Protein AF-A0A960NUI0-F1 (afdb_monomer_lite)

Structure (mmCIF, N/CA/C/O backbone):
data_AF-A0A960NUI0-F1
#
_entry.id   AF-A0A960NUI0-F1
#
loop_
_atom_site.group_PDB
_atom_site.id
_atom_site.type_symbol
_atom_site.label_atom_id
_atom_site.label_alt_id
_atom_site.label_comp_id
_atom_site.label_asym_id
_atom_site.label_entity_id
_atom_site.label_seq_id
_atom_site.pdbx_PDB_ins_code
_atom_site.Cartn_x
_atom_site.Cartn_y
_atom_site.Cartn_z
_atom_site.occupancy
_atom_site.B_iso_or_equiv
_atom_site.auth_seq_id
_atom_site.auth_comp_id
_atom_site.auth_asym_id
_atom_site.auth_atom_id
_atom_site.pdbx_PDB_model_num
ATOM 1 N N . LEU A 1 1 ? -10.104 32.441 -25.680 1.00 44.19 1 LEU A N 1
ATOM 2 C CA . LEU A 1 1 ? -10.447 32.405 -24.243 1.00 44.19 1 LEU A CA 1
ATOM 3 C C . LEU A 1 1 ? -10.322 30.957 -23.784 1.00 44.19 1 LEU A C 1
ATOM 5 O O . LEU A 1 1 ? -11.232 30.192 -24.029 1.00 44.19 1 LEU A O 1
ATOM 9 N N . ASN A 1 2 ? -9.162 30.569 -23.258 1.00 55.09 2 ASN A N 1
ATOM 10 C CA . ASN A 1 2 ? -8.990 29.378 -22.420 1.00 55.09 2 ASN A CA 1
ATOM 11 C C . ASN A 1 2 ? -8.135 29.891 -21.267 1.00 55.09 2 ASN A C 1
ATOM 13 O O . ASN A 1 2 ? -6.927 30.072 -21.438 1.00 55.09 2 ASN A O 1
ATOM 17 N N . SER A 1 3 ? -8.767 30.307 -20.170 1.00 74.12 3 SER A N 1
ATOM 18 C CA . SER A 1 3 ? -8.011 30.891 -19.063 1.00 74.12 3 SER A CA 1
ATOM 19 C C . SER A 1 3 ? -7.140 29.806 -18.418 1.00 74.12 3 SER A C 1
ATOM 21 O O . SER A 1 3 ? -7.489 28.623 -18.415 1.00 74.12 3 SER A O 1
ATOM 23 N N . LEU A 1 4 ? -5.990 30.191 -17.858 1.00 75.62 4 LEU A N 1
ATOM 24 C CA . LEU A 1 4 ? -5.117 29.273 -17.114 1.00 75.62 4 LEU A CA 1
ATOM 25 C C . LEU A 1 4 ? -5.900 28.518 -16.018 1.00 75.62 4 LEU A C 1
ATOM 27 O O . LEU A 1 4 ? -5.606 27.366 -15.699 1.00 75.62 4 LEU A O 1
ATOM 31 N N . GLU A 1 5 ? -6.934 29.163 -15.479 1.00 76.62 5 GLU A N 1
ATOM 32 C CA . GLU A 1 5 ? -7.847 28.639 -14.472 1.00 76.62 5 GLU A CA 1
ATOM 33 C C . GLU A 1 5 ? -8.773 27.541 -15.018 1.00 76.62 5 GLU A C 1
ATOM 35 O O . GLU A 1 5 ? -8.930 26.503 -14.374 1.00 76.62 5 GLU A O 1
ATOM 40 N N . GLU A 1 6 ? -9.325 27.700 -16.224 1.00 74.81 6 GLU A N 1
ATOM 41 C CA . GLU A 1 6 ? -10.139 26.669 -16.882 1.00 74.81 6 GLU A CA 1
ATOM 42 C C . GLU A 1 6 ? -9.312 25.435 -17.238 1.00 74.81 6 GLU A C 1
ATOM 44 O O . GLU A 1 6 ? -9.730 24.314 -16.938 1.00 74.81 6 GLU A O 1
ATOM 49 N N . SER A 1 7 ? -8.107 25.635 -17.779 1.00 71.81 7 SER A N 1
ATOM 50 C CA . SER A 1 7 ? -7.153 24.552 -18.045 1.00 71.81 7 SER A CA 1
ATOM 51 C C . SER A 1 7 ? -6.754 23.830 -16.755 1.00 71.81 7 SER A C 1
ATOM 53 O O . SER A 1 7 ? -6.760 22.601 -16.699 1.00 71.81 7 SER A O 1
ATOM 55 N N . THR A 1 8 ? -6.491 24.572 -15.675 1.00 74.00 8 THR A N 1
ATOM 56 C CA . THR A 1 8 ? -6.166 23.991 -14.363 1.00 74.00 8 THR A CA 1
ATOM 57 C C . THR A 1 8 ? -7.350 23.224 -13.774 1.00 74.00 8 THR A C 1
ATOM 59 O O . THR A 1 8 ? -7.171 22.138 -13.223 1.00 74.00 8 THR A O 1
ATOM 62 N N . ARG A 1 9 ? -8.577 23.745 -13.888 1.00 73.75 9 ARG A N 1
ATOM 63 C CA . ARG A 1 9 ? -9.797 23.072 -13.415 1.00 73.75 9 ARG A CA 1
ATOM 64 C C . ARG A 1 9 ? -10.076 21.797 -14.207 1.00 73.75 9 ARG A C 1
ATOM 66 O O . ARG A 1 9 ? -10.444 20.785 -13.607 1.00 73.75 9 ARG A O 1
ATOM 73 N N . LEU A 1 10 ? -9.877 21.829 -15.523 1.00 76.00 10 LEU A N 1
ATOM 74 C CA . LEU A 1 10 ? -10.008 20.663 -16.389 1.00 76.00 10 LEU A CA 1
ATOM 75 C C . LEU A 1 10 ? -8.981 19.589 -16.017 1.00 76.00 10 LEU A C 1
ATOM 77 O O . LEU A 1 10 ? -9.370 18.454 -15.755 1.00 76.00 10 LEU A O 1
ATOM 81 N N . LEU A 1 11 ? -7.702 19.957 -15.883 1.00 72.81 11 LEU A N 1
ATOM 82 C CA . LEU A 1 11 ? -6.642 19.044 -15.445 1.00 72.81 11 LEU A CA 1
ATOM 83 C C . LEU A 1 11 ? -6.939 18.445 -14.066 1.00 72.81 11 LEU A C 1
ATOM 85 O O . LEU A 1 11 ? -6.866 17.232 -13.902 1.00 72.81 11 LEU A O 1
ATOM 89 N N . LYS A 1 12 ? -7.365 19.262 -13.094 1.00 64.75 12 LYS A N 1
ATOM 90 C CA . LYS A 1 12 ? -7.784 18.785 -11.765 1.00 64.75 12 LYS A CA 1
ATOM 91 C C . LYS A 1 12 ? -8.948 17.801 -11.841 1.00 64.75 12 LYS A C 1
ATOM 93 O O . LYS A 1 12 ? -8.983 16.853 -11.068 1.00 64.75 12 LYS A O 1
ATOM 98 N N . THR A 1 13 ? -9.901 18.026 -12.743 1.00 68.06 13 THR A N 1
ATOM 99 C CA . THR A 1 13 ? -11.080 17.163 -12.895 1.00 68.06 13 THR A CA 1
ATOM 100 C C . THR A 1 13 ? -10.709 15.832 -13.543 1.00 68.06 13 THR A C 1
ATOM 102 O O . THR A 1 13 ? -11.098 14.790 -13.029 1.00 68.06 13 THR A O 1
ATOM 105 N N . LEU A 1 14 ? -9.907 15.857 -14.610 1.00 68.44 14 LEU A N 1
ATOM 106 C CA . LEU A 1 14 ? -9.421 14.655 -15.298 1.00 68.44 14 LEU A CA 1
ATOM 107 C C . LEU A 1 14 ? -8.434 13.842 -14.445 1.00 68.44 14 LEU A C 1
ATOM 109 O O . LEU A 1 14 ? -8.366 12.624 -14.575 1.00 68.44 14 LEU A O 1
ATOM 113 N N . ALA A 1 15 ? -7.694 14.498 -13.548 1.00 64.81 15 ALA A N 1
ATOM 114 C CA . ALA A 1 15 ? -6.769 13.845 -12.626 1.00 64.81 15 ALA A CA 1
ATOM 115 C C . ALA A 1 15 ? -7.454 13.238 -11.387 1.00 64.81 15 ALA A C 1
ATOM 117 O O . ALA A 1 15 ? -6.795 12.522 -10.631 1.00 64.81 15 ALA A O 1
ATOM 118 N N . ARG A 1 16 ? -8.754 13.488 -11.147 1.00 65.50 16 ARG A N 1
ATOM 119 C CA . ARG A 1 16 ? -9.458 12.896 -9.997 1.00 65.50 16 ARG A CA 1
ATOM 120 C C . ARG A 1 16 ? -9.469 11.376 -10.115 1.00 65.50 16 ARG A C 1
ATOM 122 O O . ARG A 1 16 ? -9.993 10.811 -11.071 1.00 65.50 16 ARG A O 1
ATOM 129 N N . LYS A 1 17 ? -8.936 10.716 -9.092 1.00 69.25 17 LYS A N 1
ATOM 130 C CA . LYS A 1 17 ? -9.034 9.269 -8.906 1.00 69.25 17 LYS A CA 1
ATOM 131 C C . LYS A 1 17 ? -10.073 8.985 -7.825 1.00 69.25 17 LYS A C 1
ATOM 133 O O . LYS A 1 17 ? -10.089 9.665 -6.799 1.00 69.25 17 LYS A O 1
ATOM 138 N N . SER A 1 18 ? -10.942 8.002 -8.064 1.00 72.88 18 SER A N 1
ATOM 139 C CA . SER A 1 18 ? -11.786 7.452 -7.000 1.00 72.88 18 SER A CA 1
ATOM 140 C C . SER A 1 18 ? -10.870 6.868 -5.926 1.00 72.88 18 SER A C 1
ATOM 142 O O . SER A 1 18 ? -9.933 6.139 -6.248 1.00 72.88 18 SER A O 1
ATOM 144 N N . THR A 1 19 ? -11.103 7.231 -4.670 1.00 82.19 19 THR A N 1
ATOM 145 C CA . THR A 1 19 ? -10.316 6.768 -3.526 1.00 82.19 19 THR A CA 1
ATOM 146 C C . THR A 1 19 ? -11.253 6.305 -2.426 1.00 82.19 19 THR A C 1
ATOM 148 O O . THR A 1 19 ? -12.386 6.776 -2.317 1.00 82.19 19 THR A O 1
ATOM 151 N N . LEU A 1 20 ? -10.777 5.387 -1.598 1.00 90.69 20 LEU A N 1
ATOM 152 C CA . LEU A 1 20 ? -11.506 4.912 -0.429 1.00 90.69 20 LEU A CA 1
ATOM 153 C C . LEU A 1 20 ? -11.053 5.676 0.810 1.00 90.69 20 LEU A C 1
ATOM 155 O O . LEU A 1 20 ? -9.883 6.013 0.903 1.00 90.69 20 LEU A O 1
ATOM 159 N N . MET A 1 21 ? -11.956 5.894 1.768 1.00 92.94 21 MET A N 1
ATOM 160 C CA . MET A 1 21 ? -11.609 6.211 3.156 1.00 92.94 21 MET A CA 1
ATOM 161 C C . MET A 1 21 ? -12.009 5.007 4.005 1.00 92.94 21 MET A C 1
ATOM 163 O O . MET A 1 21 ? -13.194 4.782 4.258 1.00 92.94 21 MET A O 1
ATOM 167 N N . LEU A 1 22 ? -11.025 4.201 4.395 1.00 94.62 22 LEU A N 1
ATOM 168 C CA . LEU A 1 22 ? -11.260 2.952 5.110 1.00 94.62 22 LEU A CA 1
ATOM 169 C C . LEU A 1 22 ? -11.248 3.187 6.626 1.00 94.62 22 LEU A C 1
ATOM 171 O O . LEU A 1 22 ? -10.320 3.773 7.181 1.00 94.62 22 LEU A O 1
ATOM 175 N N . LYS A 1 23 ? -12.291 2.696 7.297 1.00 96.38 23 LYS A N 1
ATOM 176 C CA . LYS A 1 23 ? -12.451 2.786 8.748 1.00 96.38 23 LYS A CA 1
ATOM 177 C C . LYS A 1 23 ? -12.664 1.405 9.348 1.00 96.38 23 LYS A C 1
ATOM 179 O O . LYS A 1 23 ? -13.498 0.640 8.872 1.00 96.38 23 LYS A O 1
ATOM 184 N N . LEU A 1 24 ? -11.957 1.131 10.435 1.00 96.06 24 LEU A N 1
ATOM 185 C CA . LEU A 1 24 ? -12.157 -0.035 11.277 1.00 96.06 24 LEU A CA 1
ATOM 186 C C . LEU A 1 24 ? -13.275 0.252 12.281 1.00 96.06 24 LEU A C 1
ATOM 188 O O . LEU A 1 24 ? -13.214 1.233 13.023 1.00 96.06 24 LEU A O 1
ATOM 192 N N . ARG A 1 25 ? -14.298 -0.601 12.323 1.00 96.62 25 ARG A N 1
ATOM 193 C CA . ARG A 1 25 ? -15.340 -0.537 13.353 1.00 96.62 25 ARG A CA 1
ATOM 194 C C . ARG A 1 25 ? -14.868 -1.276 14.603 1.00 96.62 25 ARG A C 1
ATOM 196 O O . ARG A 1 25 ? -14.425 -2.413 14.503 1.00 96.62 25 ARG A O 1
ATOM 203 N N . ILE A 1 26 ? -15.001 -0.634 15.759 1.00 96.75 26 ILE A N 1
ATOM 204 C CA . ILE A 1 26 ? -14.662 -1.193 17.069 1.00 96.75 26 ILE A CA 1
ATOM 205 C C . ILE A 1 26 ? -15.929 -1.173 17.921 1.00 96.75 26 ILE A C 1
ATOM 207 O O . ILE A 1 26 ? -16.555 -0.128 18.085 1.00 96.75 26 ILE A O 1
ATOM 211 N N . THR A 1 27 ? -16.308 -2.329 18.449 1.00 96.56 27 THR A N 1
ATOM 212 C CA . THR A 1 27 ? -17.467 -2.544 19.327 1.00 96.56 27 THR A CA 1
ATOM 213 C C . THR A 1 27 ? -17.019 -3.088 20.689 1.00 96.56 27 THR A C 1
ATOM 215 O O . THR A 1 27 ? -15.881 -3.561 20.809 1.00 96.56 27 THR A O 1
ATOM 218 N N . PRO A 1 28 ? -17.884 -3.074 21.721 1.00 94.69 28 PRO A N 1
ATOM 219 C CA . PRO A 1 28 ? -17.570 -3.667 23.025 1.00 94.69 28 PRO A CA 1
ATOM 220 C C . PRO A 1 28 ? -17.198 -5.160 22.969 1.00 94.69 28 PRO A C 1
ATOM 222 O O . PRO A 1 28 ? -16.498 -5.654 23.849 1.00 94.69 28 PRO A O 1
ATOM 225 N N . GLU A 1 29 ? -17.593 -5.870 21.913 1.00 96.06 29 GLU A N 1
ATOM 226 C CA . GLU A 1 29 ? -17.331 -7.297 21.688 1.00 96.06 29 GLU A CA 1
ATOM 227 C C . GLU A 1 29 ? -16.092 -7.548 20.815 1.00 96.06 29 GLU A C 1
ATOM 229 O O . GLU A 1 29 ? -15.695 -8.692 20.619 1.00 96.06 29 GLU A O 1
ATOM 234 N N . THR A 1 30 ? -15.463 -6.496 20.280 1.00 96.69 30 THR A N 1
ATOM 235 C CA . THR A 1 30 ? -14.328 -6.632 19.355 1.00 96.69 30 THR A CA 1
ATOM 236 C C . THR A 1 30 ? -13.138 -7.333 20.014 1.00 96.69 30 THR A C 1
ATOM 238 O O . THR A 1 30 ? -12.703 -6.956 21.106 1.00 96.69 30 THR A O 1
ATOM 241 N N . ASP A 1 31 ? -12.584 -8.335 19.331 1.00 96.69 31 ASP A N 1
ATOM 242 C CA . ASP A 1 31 ? -11.367 -9.041 19.735 1.00 96.69 31 ASP A CA 1
ATOM 243 C C . ASP A 1 31 ? -10.128 -8.181 19.426 1.00 96.69 31 ASP A C 1
ATOM 245 O O . ASP A 1 31 ? -9.716 -8.033 18.273 1.00 96.69 31 ASP A O 1
ATOM 249 N N . ILE A 1 32 ? -9.548 -7.584 20.470 1.00 95.94 32 ILE A N 1
ATOM 250 C CA . ILE A 1 32 ? -8.371 -6.717 20.340 1.00 95.94 32 ILE A CA 1
ATOM 251 C C . ILE A 1 32 ? -7.125 -7.523 19.974 1.00 95.94 32 ILE A C 1
ATOM 253 O O . ILE A 1 32 ? -6.315 -7.036 19.192 1.00 95.94 32 ILE A O 1
ATOM 257 N N . GLU A 1 33 ? -6.987 -8.754 20.468 1.00 95.00 33 GLU A N 1
ATOM 258 C CA . GLU A 1 33 ? -5.829 -9.599 20.167 1.00 95.00 33 GLU A CA 1
ATOM 259 C C . GLU A 1 33 ? -5.827 -10.015 18.695 1.00 95.00 33 GLU A C 1
ATOM 261 O O . GLU A 1 33 ? -4.784 -10.035 18.044 1.00 95.00 33 GLU A O 1
ATOM 266 N N . ALA A 1 34 ? -6.997 -10.323 18.128 1.00 95.38 34 ALA A N 1
ATOM 267 C CA . ALA A 1 34 ? -7.107 -10.599 16.698 1.00 95.38 34 ALA A CA 1
ATOM 268 C C . ALA A 1 34 ? -6.718 -9.383 15.846 1.00 95.38 34 ALA A C 1
ATOM 270 O O . ALA A 1 34 ? -6.009 -9.542 14.849 1.00 95.38 34 ALA A O 1
ATOM 271 N N . LEU A 1 35 ? -7.142 -8.179 16.245 1.00 95.44 35 LEU A N 1
ATOM 272 C CA . LEU A 1 35 ? -6.762 -6.946 15.557 1.00 95.44 35 LEU A CA 1
ATOM 273 C C . LEU A 1 35 ? -5.271 -6.648 15.696 1.00 95.44 35 LEU A C 1
ATOM 275 O O . LEU A 1 35 ? -4.639 -6.304 14.704 1.00 95.44 35 LEU A O 1
ATOM 279 N N . GLU A 1 36 ? -4.695 -6.821 16.882 1.00 93.81 36 GLU A N 1
ATOM 280 C CA . GLU A 1 36 ? -3.255 -6.693 17.086 1.00 93.81 36 GLU A CA 1
ATOM 281 C C . GLU A 1 36 ? -2.503 -7.661 16.175 1.00 93.81 36 GLU A C 1
ATOM 283 O O . GLU A 1 36 ? -1.657 -7.224 15.399 1.00 93.81 36 GLU A O 1
ATOM 288 N N . ARG A 1 37 ? -2.851 -8.954 16.181 1.00 93.19 37 ARG A N 1
ATOM 289 C CA . ARG A 1 37 ? -2.192 -9.959 15.330 1.00 93.19 37 ARG A CA 1
ATOM 290 C C . ARG A 1 37 ? -2.264 -9.619 13.843 1.00 93.19 37 ARG A C 1
ATOM 292 O O . ARG A 1 37 ? -1.361 -9.990 13.099 1.00 93.19 37 ARG A O 1
ATOM 299 N N . TYR A 1 38 ? -3.338 -8.967 13.405 1.00 95.62 38 TYR A N 1
ATOM 300 C CA . TYR A 1 38 ? -3.520 -8.596 12.007 1.00 95.62 38 TYR A CA 1
ATOM 301 C C . TYR A 1 38 ? -2.762 -7.317 11.627 1.00 95.62 38 TYR A C 1
ATOM 303 O O . TYR A 1 38 ? -2.097 -7.285 10.595 1.00 95.62 38 TYR A O 1
ATOM 311 N N . TRP A 1 39 ? -2.873 -6.270 12.446 1.0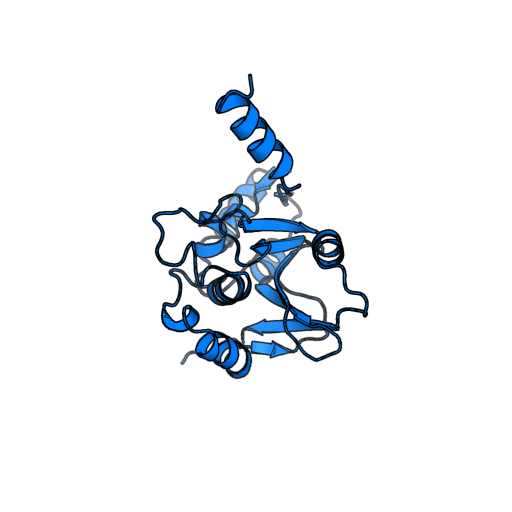0 95.12 39 TRP A N 1
ATOM 312 C CA . TRP A 1 39 ? -2.348 -4.934 12.147 1.00 95.12 39 TRP A CA 1
ATOM 313 C C . TRP A 1 39 ? -0.916 -4.703 12.638 1.00 95.12 39 TRP A C 1
ATOM 315 O O . TRP A 1 39 ? -0.324 -3.681 12.298 1.00 95.12 39 TRP A O 1
ATOM 325 N N . SER A 1 40 ? -0.349 -5.622 13.422 1.00 90.75 40 SER A N 1
ATOM 326 C CA . SER A 1 40 ? 1.034 -5.513 13.892 1.00 90.75 40 SER A CA 1
ATOM 327 C C . SER A 1 40 ? 2.046 -5.744 12.778 1.00 90.75 40 SER A C 1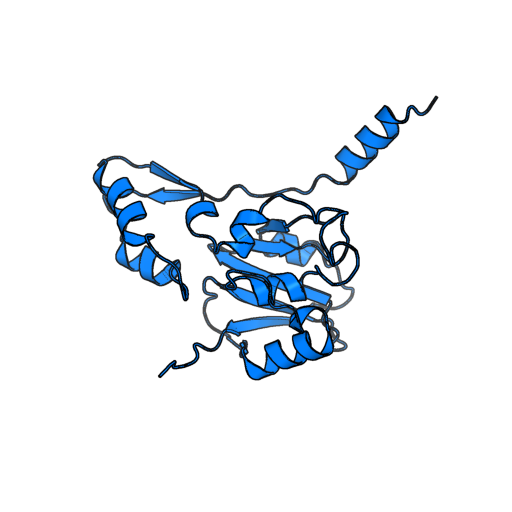
ATOM 329 O O . SER A 1 40 ? 1.884 -6.605 11.915 1.00 90.75 40 SER A O 1
ATOM 331 N N . PHE A 1 41 ? 3.139 -4.995 12.844 1.00 88.06 41 PHE A N 1
ATOM 332 C CA . PHE A 1 41 ? 4.293 -5.112 11.959 1.00 88.06 41 PHE A CA 1
ATOM 333 C C . PHE A 1 41 ? 5.572 -4.728 12.718 1.00 88.06 41 PHE A C 1
ATOM 335 O O . PHE A 1 41 ? 5.492 -4.127 13.792 1.00 88.06 41 PHE A O 1
ATOM 342 N N . PRO A 1 42 ? 6.776 -5.045 12.206 1.00 82.50 42 PRO A N 1
ATOM 343 C CA . PRO A 1 42 ? 8.016 -4.634 12.858 1.00 82.50 42 PRO A CA 1
ATOM 344 C C . PRO A 1 42 ? 8.053 -3.120 13.120 1.00 82.50 42 PRO A C 1
ATOM 346 O O . PRO A 1 42 ? 8.002 -2.310 12.199 1.00 82.50 42 PRO A O 1
ATOM 349 N N . GLY A 1 43 ? 8.123 -2.730 14.395 1.00 78.38 43 GLY A N 1
ATOM 350 C CA . GLY A 1 43 ? 8.126 -1.325 14.810 1.00 78.38 43 GLY A CA 1
ATOM 351 C C . GLY A 1 43 ? 6.746 -0.693 15.029 1.00 78.38 43 GLY A C 1
ATOM 352 O O . GLY A 1 43 ? 6.697 0.473 15.425 1.00 78.38 43 GLY A O 1
ATOM 353 N N . SER A 1 44 ? 5.640 -1.424 14.843 1.00 84.75 44 SER A N 1
ATOM 354 C CA . SER A 1 44 ? 4.319 -0.959 15.271 1.00 84.75 44 SER A CA 1
ATOM 355 C C . SER A 1 44 ? 4.263 -0.884 16.795 1.00 84.75 44 SER A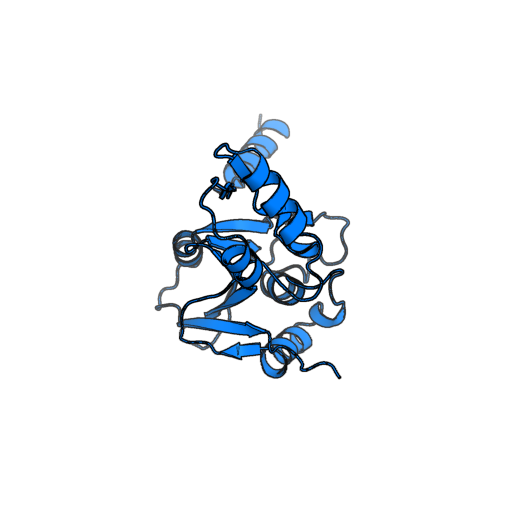 C 1
ATOM 357 O O . SER A 1 44 ? 4.363 -1.905 17.476 1.00 84.75 44 SER A O 1
ATOM 359 N N . LYS A 1 45 ? 4.113 0.326 17.334 1.00 81.19 45 LYS A N 1
ATOM 360 C CA . LYS A 1 45 ? 3.888 0.573 18.762 1.00 81.19 45 LYS A CA 1
ATOM 361 C C . LYS A 1 45 ? 2.474 1.101 18.965 1.00 81.19 45 LYS A C 1
ATOM 363 O O . LYS A 1 45 ? 1.865 1.630 18.039 1.00 81.19 45 LYS A O 1
ATOM 368 N N . ASP A 1 46 ? 1.963 0.936 20.176 1.00 86.50 46 ASP A N 1
ATOM 369 C CA . ASP A 1 46 ? 0.750 1.600 20.662 1.00 86.50 46 ASP A CA 1
ATOM 370 C C . ASP A 1 46 ? -0.581 1.225 19.970 1.00 86.50 46 ASP A C 1
ATOM 372 O O . ASP A 1 46 ? -1.619 1.796 20.308 1.00 86.50 46 ASP A O 1
ATOM 376 N N . ILE A 1 47 ? -0.604 0.212 19.087 1.00 90.06 47 ILE A N 1
ATOM 377 C CA . ILE A 1 47 ? -1.849 -0.308 18.485 1.00 90.06 47 ILE A CA 1
ATOM 378 C C . ILE A 1 47 ? -2.796 -0.827 19.578 1.00 90.06 47 ILE A C 1
ATOM 380 O O . ILE A 1 47 ? -3.963 -0.438 19.623 1.00 90.06 47 ILE A O 1
ATOM 384 N N . VAL A 1 48 ? -2.303 -1.667 20.494 1.00 92.56 48 VAL A N 1
ATOM 385 C CA . VAL A 1 48 ? -3.133 -2.270 21.552 1.00 92.56 48 VAL A CA 1
ATOM 386 C C . VAL A 1 48 ? -3.715 -1.231 22.512 1.00 92.56 48 VAL A C 1
ATOM 388 O O . VAL A 1 48 ? -4.935 -1.250 22.701 1.00 92.56 48 VAL A O 1
ATOM 391 N N . PRO A 1 49 ? -2.928 -0.302 23.100 1.00 94.06 49 PRO A N 1
ATOM 392 C CA . PRO A 1 49 ? -3.486 0.758 23.938 1.00 94.06 49 PRO A CA 1
ATOM 393 C C . PRO A 1 49 ? -4.551 1.591 23.217 1.00 94.06 49 PRO A C 1
ATOM 395 O O . PRO A 1 49 ? -5.615 1.845 23.786 1.00 94.06 49 PRO A O 1
ATOM 398 N N . LEU A 1 50 ? -4.312 1.962 21.951 1.00 93.88 50 LEU A N 1
ATOM 399 C CA . LEU A 1 50 ? -5.273 2.714 21.145 1.00 93.88 50 LEU A CA 1
ATOM 400 C C . LEU A 1 50 ? -6.595 1.952 20.998 1.00 93.88 50 LEU A C 1
ATOM 402 O O . LEU A 1 50 ? -7.649 2.473 21.365 1.00 93.88 50 LEU A O 1
ATOM 406 N N . LEU A 1 51 ? -6.548 0.713 20.505 1.00 95.00 51 LEU A N 1
ATOM 407 C CA . LEU A 1 51 ? -7.745 -0.099 20.280 1.00 95.00 51 LEU A CA 1
ATOM 408 C C . LEU A 1 51 ? -8.488 -0.412 21.589 1.00 95.00 51 LEU A C 1
ATOM 410 O O . LEU A 1 51 ? -9.718 -0.344 21.636 1.00 95.00 51 LEU A O 1
ATOM 414 N N . THR A 1 52 ? -7.749 -0.679 22.668 1.00 94.88 52 THR A N 1
ATOM 415 C CA . THR A 1 52 ? -8.310 -0.930 24.003 1.00 94.88 52 THR A CA 1
ATOM 416 C C . THR A 1 52 ? -9.055 0.293 24.529 1.00 94.88 52 THR A C 1
ATOM 418 O O . THR A 1 52 ? -10.192 0.165 24.983 1.00 94.88 52 THR A O 1
ATOM 421 N N . SER A 1 53 ? -8.469 1.490 24.401 1.00 94.50 53 SER A N 1
ATOM 422 C CA . SER A 1 53 ? -9.114 2.740 24.825 1.00 94.50 53 SER A CA 1
ATOM 423 C C . SER A 1 53 ? -10.421 3.012 24.072 1.00 94.50 53 SER A C 1
ATOM 425 O O . SER A 1 53 ? -11.384 3.519 24.646 1.00 94.50 53 SER A O 1
ATOM 427 N N . LEU A 1 54 ? -10.482 2.646 22.787 1.00 94.75 54 LEU A N 1
ATOM 428 C CA . LEU A 1 54 ? -11.673 2.806 21.957 1.00 94.75 54 LEU A CA 1
ATOM 429 C C . LEU A 1 54 ? -12.766 1.810 22.357 1.00 94.75 54 LEU A C 1
ATOM 431 O O . LEU A 1 54 ? -13.922 2.208 22.479 1.00 94.75 54 LEU A O 1
ATOM 435 N N . LYS A 1 55 ? -12.398 0.555 22.639 1.00 95.31 55 LYS A N 1
ATOM 436 C CA . LYS A 1 55 ? -13.317 -0.481 23.134 1.00 95.31 55 LYS A CA 1
ATOM 437 C C . LYS A 1 55 ? -13.898 -0.143 24.513 1.00 95.31 55 LYS A C 1
ATOM 439 O O . LYS A 1 55 ? -15.097 -0.305 24.732 1.00 95.31 55 LYS A O 1
ATOM 444 N N . GLN A 1 56 ? -13.078 0.374 25.432 1.00 94.00 56 GLN A N 1
ATOM 445 C CA . GLN A 1 56 ? -13.480 0.714 26.807 1.00 94.00 56 GLN A CA 1
ATOM 446 C C . GLN A 1 56 ? -14.528 1.831 26.903 1.00 94.00 56 GLN A C 1
ATOM 448 O O . GLN A 1 56 ? -15.164 1.981 27.942 1.00 94.00 56 GLN A O 1
ATOM 453 N N . ARG A 1 57 ? -14.777 2.578 25.820 1.00 92.62 57 ARG A N 1
ATOM 454 C CA . ARG A 1 57 ? -15.876 3.557 25.756 1.00 92.62 57 ARG A CA 1
ATOM 455 C C . ARG A 1 57 ? -17.264 2.915 25.857 1.00 92.62 57 ARG A C 1
ATOM 457 O O . ARG A 1 57 ? -18.243 3.645 25.980 1.00 92.62 57 ARG A O 1
ATOM 464 N N . GLY A 1 58 ? -17.368 1.587 25.745 1.00 87.19 58 GLY A N 1
ATOM 465 C CA . GLY A 1 58 ? -18.630 0.850 25.882 1.00 87.19 58 GLY A CA 1
ATOM 466 C C . GLY A 1 58 ? -19.640 1.121 24.762 1.00 87.19 58 GLY A C 1
ATOM 467 O O . GLY A 1 58 ? -20.789 0.706 24.855 1.00 87.19 58 GLY A O 1
ATOM 468 N N . THR A 1 59 ? -19.226 1.810 23.697 1.00 92.06 59 THR A N 1
ATOM 469 C CA . THR A 1 59 ? -20.056 2.171 22.543 1.00 92.06 59 THR A CA 1
ATOM 470 C C . THR A 1 59 ? -19.327 1.823 21.253 1.00 92.06 59 THR A C 1
ATOM 472 O O . THR A 1 59 ? -18.097 1.809 21.201 1.00 92.06 59 THR A O 1
ATOM 475 N N . SER A 1 60 ? -20.087 1.522 20.198 1.00 94.12 60 SER A N 1
ATOM 476 C CA . SER A 1 60 ? -19.499 1.278 18.880 1.00 94.12 60 SER A CA 1
ATOM 477 C C . SER A 1 60 ? -18.886 2.563 18.323 1.00 94.12 60 SER A C 1
ATOM 479 O O . SER A 1 60 ? -19.550 3.595 18.255 1.00 94.12 60 SER A O 1
ATOM 481 N N . THR A 1 61 ? -17.632 2.487 17.888 1.00 95.25 61 THR A N 1
ATOM 482 C CA . THR A 1 61 ? -16.878 3.601 17.308 1.00 95.25 61 THR A CA 1
ATOM 483 C C . THR A 1 61 ? -16.165 3.174 16.027 1.00 95.25 61 THR A C 1
ATOM 485 O O . THR A 1 61 ? -16.109 1.993 15.679 1.00 95.25 61 THR A O 1
ATOM 488 N N . THR A 1 62 ? -15.627 4.145 15.295 1.00 96.06 62 THR A N 1
ATOM 489 C CA . THR A 1 62 ? -14.829 3.904 14.092 1.00 96.06 62 THR A CA 1
ATOM 490 C C . THR A 1 62 ? -13.459 4.547 14.224 1.00 96.06 62 THR A C 1
ATOM 492 O O . THR A 1 62 ? -13.373 5.722 14.579 1.00 96.06 62 THR A O 1
ATOM 495 N N . LEU A 1 63 ? -12.413 3.806 13.872 1.00 95.62 63 LEU A N 1
ATOM 496 C CA . LEU A 1 63 ? -11.037 4.277 13.761 1.00 95.62 63 LEU A CA 1
ATOM 497 C C . LEU A 1 63 ? -10.656 4.368 12.282 1.00 95.62 63 LEU A C 1
ATOM 499 O O . LEU A 1 63 ? -10.844 3.406 11.543 1.00 95.62 63 LEU A O 1
ATOM 503 N N . ASP A 1 64 ? -10.114 5.498 11.840 1.00 95.31 64 ASP A N 1
ATOM 504 C CA . ASP A 1 64 ? -9.521 5.579 10.503 1.00 95.31 64 ASP A CA 1
ATOM 505 C C . ASP A 1 64 ? -8.255 4.707 10.442 1.00 95.31 64 ASP A C 1
ATOM 507 O O . ASP A 1 64 ? -7.393 4.792 11.323 1.00 95.31 64 ASP A O 1
ATOM 511 N N . ILE A 1 65 ? -8.138 3.848 9.423 1.00 95.12 65 ILE A N 1
ATOM 512 C CA . ILE A 1 65 ? -7.007 2.912 9.329 1.00 95.12 65 ILE A CA 1
ATOM 513 C C . ILE A 1 65 ? -5.669 3.618 9.124 1.00 95.12 65 ILE A C 1
ATOM 515 O O . ILE A 1 65 ? -4.634 2.998 9.344 1.00 95.12 65 ILE A O 1
ATOM 519 N N . VAL A 1 66 ? -5.661 4.911 8.784 1.00 94.12 66 VAL A N 1
ATOM 520 C CA . VAL A 1 66 ? -4.453 5.749 8.757 1.00 94.12 66 VAL A CA 1
ATOM 521 C C . VAL A 1 66 ? -3.644 5.657 10.059 1.00 94.12 66 VAL A C 1
ATOM 523 O O . VAL A 1 66 ? -2.420 5.768 10.035 1.00 94.12 66 VAL A O 1
ATOM 526 N N . HIS A 1 67 ? -4.302 5.394 11.194 1.00 93.06 67 HIS A N 1
ATOM 527 C CA . HIS A 1 67 ? -3.657 5.200 12.496 1.00 93.06 67 HIS A CA 1
ATOM 528 C C . HIS A 1 67 ? -3.001 3.821 12.674 1.00 93.06 67 HIS A C 1
ATOM 530 O O . HIS A 1 67 ? -2.216 3.647 13.601 1.00 93.06 67 HIS A O 1
ATOM 536 N N . LEU A 1 68 ? -3.309 2.863 11.798 1.00 94.56 68 LEU A N 1
ATOM 537 C CA . LEU A 1 68 ? -2.769 1.499 11.777 1.00 94.56 68 LEU A CA 1
ATOM 538 C C . LEU A 1 68 ? -1.701 1.311 10.683 1.00 94.56 68 LEU A C 1
ATOM 540 O O . LEU A 1 68 ? -1.009 0.293 10.660 1.00 94.56 68 LEU A O 1
ATOM 544 N N . LEU A 1 69 ? -1.552 2.287 9.779 1.00 95.06 69 LEU A N 1
ATOM 545 C CA . LEU A 1 69 ? -0.549 2.262 8.715 1.00 95.06 69 LEU A CA 1
ATOM 546 C C . LEU A 1 69 ? 0.864 2.556 9.239 1.00 95.06 69 LEU A C 1
ATOM 548 O O . LEU A 1 69 ? 1.023 3.368 10.160 1.00 95.06 69 LEU A O 1
ATOM 552 N N . PRO A 1 70 ? 1.916 1.990 8.615 1.00 94.94 70 PRO A N 1
ATOM 553 C CA . PRO A 1 70 ? 3.283 2.375 8.921 1.00 94.94 70 PRO A CA 1
ATOM 554 C C . PRO A 1 70 ? 3.508 3.839 8.549 1.00 94.94 70 PRO A C 1
ATOM 556 O O . PRO A 1 70 ? 2.826 4.397 7.684 1.00 94.94 70 PRO A O 1
ATOM 559 N N . ARG A 1 71 ? 4.499 4.469 9.188 1.00 92.69 71 ARG A N 1
ATOM 560 C CA . ARG A 1 71 ? 4.804 5.899 9.016 1.00 92.69 71 ARG A CA 1
ATOM 561 C C . ARG A 1 71 ? 4.922 6.296 7.542 1.00 92.69 71 ARG A C 1
ATOM 563 O O . ARG A 1 71 ? 4.330 7.305 7.169 1.00 92.69 71 ARG A O 1
ATOM 570 N N . PHE A 1 72 ? 5.627 5.497 6.738 1.00 94.62 72 PHE A N 1
ATOM 571 C CA . PHE A 1 72 ? 5.819 5.735 5.309 1.00 94.62 72 PHE A CA 1
ATOM 572 C C . PHE A 1 72 ? 4.500 5.819 4.533 1.00 94.62 72 PHE A C 1
ATOM 574 O O . PHE A 1 72 ? 4.276 6.785 3.804 1.00 94.62 72 PHE A O 1
ATOM 581 N N . ALA A 1 73 ? 3.622 4.826 4.695 1.00 95.50 73 ALA A N 1
ATOM 582 C CA . ALA A 1 73 ? 2.343 4.797 3.992 1.00 95.50 73 ALA A CA 1
ATOM 583 C C . ALA A 1 73 ? 1.407 5.890 4.516 1.00 95.50 73 ALA A C 1
ATOM 585 O O . ALA A 1 73 ? 0.768 6.595 3.738 1.00 95.50 73 ALA A O 1
ATOM 586 N N . ARG A 1 74 ? 1.381 6.087 5.839 1.00 94.31 74 ARG A N 1
ATOM 587 C CA . ARG A 1 74 ? 0.569 7.107 6.503 1.00 94.31 74 ARG A CA 1
ATOM 588 C C . ARG A 1 74 ? 0.878 8.523 6.017 1.00 94.31 74 ARG A C 1
ATOM 590 O O . ARG A 1 74 ? -0.052 9.288 5.802 1.00 94.31 74 ARG A O 1
ATOM 597 N N . SER A 1 75 ? 2.154 8.887 5.868 1.00 93.44 75 SER A N 1
ATOM 598 C CA . SER A 1 75 ? 2.541 10.245 5.453 1.00 93.44 75 SER A CA 1
ATOM 599 C C . SER A 1 75 ? 2.270 10.537 3.977 1.00 93.44 75 SER A C 1
ATOM 601 O O . SER A 1 75 ? 2.259 11.700 3.581 1.00 93.44 75 SER A O 1
ATOM 603 N N . ARG A 1 76 ? 2.059 9.494 3.167 1.00 94.06 76 ARG A N 1
ATOM 604 C CA . ARG A 1 76 ? 1.833 9.600 1.721 1.00 94.06 76 ARG A CA 1
ATOM 605 C C . ARG A 1 76 ? 0.389 9.351 1.313 1.00 94.06 76 ARG A C 1
ATOM 607 O O . ARG A 1 76 ? -0.001 9.692 0.204 1.00 94.06 76 ARG A O 1
ATOM 614 N N . LEU A 1 77 ? -0.425 8.759 2.180 1.00 95.19 77 LEU A N 1
ATOM 615 C CA . LEU A 1 77 ? -1.798 8.432 1.837 1.00 95.19 77 LEU A CA 1
ATOM 616 C C . LEU A 1 77 ? -2.594 9.687 1.423 1.00 95.19 77 LEU A C 1
ATOM 618 O O . LEU A 1 77 ? -2.635 10.681 2.142 1.00 95.19 77 LEU A O 1
ATOM 622 N N . TYR A 1 78 ? -3.236 9.607 0.257 1.00 92.88 78 TYR A N 1
ATOM 623 C CA . TYR A 1 78 ? -3.961 10.687 -0.423 1.00 92.88 78 TYR A CA 1
ATOM 624 C C . TYR A 1 78 ? -3.101 11.895 -0.818 1.00 92.88 78 TYR A C 1
ATOM 626 O O . TYR A 1 78 ? -3.628 12.992 -1.013 1.00 92.88 78 TYR A O 1
ATOM 634 N N . SER A 1 79 ? -1.793 11.700 -0.982 1.00 90.88 79 SER A N 1
ATOM 635 C CA . SER A 1 79 ? -0.882 12.715 -1.501 1.00 90.88 79 SER A CA 1
ATOM 636 C C . SER A 1 79 ? -0.300 12.326 -2.862 1.00 90.88 79 SER A C 1
ATOM 638 O O . SER A 1 79 ? -0.422 11.192 -3.336 1.00 90.88 79 SER A O 1
ATOM 640 N N . TYR A 1 80 ? 0.319 13.312 -3.503 1.00 89.81 80 TYR A N 1
ATOM 641 C CA . TYR A 1 80 ? 1.115 13.155 -4.714 1.00 89.81 80 TYR A CA 1
ATOM 642 C C . TYR A 1 80 ? 2.590 13.345 -4.351 1.00 89.81 80 TYR A C 1
ATOM 644 O O . TYR A 1 80 ? 2.870 14.062 -3.383 1.00 89.81 80 TYR A O 1
ATOM 652 N N . PRO A 1 81 ? 3.527 12.751 -5.111 1.00 87.88 81 PRO A N 1
ATOM 653 C CA . PRO A 1 81 ? 4.938 13.098 -5.002 1.00 87.88 81 PRO A CA 1
ATOM 654 C C . PRO A 1 81 ? 5.110 14.616 -5.082 1.00 87.88 81 PRO A C 1
ATOM 656 O O . PRO A 1 81 ? 4.589 15.251 -6.004 1.00 87.88 81 PRO A O 1
ATOM 659 N N . SER A 1 82 ? 5.810 15.204 -4.111 1.00 85.12 82 SER A N 1
ATOM 660 C CA . SER A 1 82 ? 6.119 16.631 -4.185 1.00 85.12 82 SER A CA 1
ATOM 661 C C . SER A 1 82 ? 7.147 16.856 -5.297 1.00 85.12 82 SER A C 1
ATOM 663 O O . SER A 1 82 ? 8.125 16.111 -5.339 1.00 85.12 82 SER A O 1
ATOM 665 N N . PRO A 1 83 ? 6.999 17.867 -6.173 1.00 79.69 83 PRO A N 1
ATOM 666 C CA . PRO A 1 83 ? 8.001 18.162 -7.201 1.00 79.69 83 PRO A CA 1
ATOM 667 C C . PRO A 1 83 ? 9.411 18.368 -6.629 1.00 79.69 83 PRO A C 1
ATOM 669 O O . PRO A 1 83 ? 10.388 17.972 -7.256 1.00 79.69 83 PRO A O 1
ATOM 672 N N . ASP A 1 84 ? 9.498 18.914 -5.414 1.00 84.00 84 ASP A N 1
ATOM 673 C CA . ASP A 1 84 ? 10.760 19.188 -4.720 1.00 84.00 84 ASP A CA 1
ATOM 674 C C . ASP A 1 84 ? 11.303 17.975 -3.938 1.00 84.00 84 ASP A C 1
ATOM 676 O O . ASP A 1 84 ? 12.406 18.030 -3.394 1.00 84.00 84 ASP A O 1
ATOM 680 N N . GLU A 1 85 ? 10.545 16.874 -3.846 1.00 82.19 85 GLU A N 1
ATOM 681 C CA . GLU A 1 85 ? 11.011 15.645 -3.197 1.00 82.19 85 GLU A CA 1
ATOM 682 C C . GLU A 1 85 ? 11.999 14.916 -4.122 1.00 82.19 85 GLU A C 1
ATOM 684 O O . GLU A 1 85 ? 11.663 14.627 -5.278 1.00 82.19 85 GLU A O 1
ATOM 689 N N . PRO A 1 86 ? 13.214 14.586 -3.644 1.00 79.50 86 PRO A N 1
ATOM 690 C CA . PRO A 1 86 ? 14.154 13.788 -4.415 1.00 79.50 86 PRO A CA 1
ATOM 691 C C . PRO A 1 86 ? 13.505 12.485 -4.887 1.00 79.50 86 PRO A C 1
ATOM 693 O O . PRO A 1 86 ? 12.939 11.738 -4.094 1.00 79.50 86 PRO A O 1
ATOM 696 N N . GLY A 1 87 ? 13.588 12.218 -6.191 1.00 76.94 87 GLY A N 1
ATOM 697 C CA . GLY A 1 87 ? 13.026 11.006 -6.787 1.00 76.94 87 GLY A CA 1
ATOM 698 C C . GLY A 1 87 ? 11.588 11.097 -7.274 1.00 76.94 87 GLY A C 1
ATOM 699 O O . GLY A 1 87 ? 11.130 10.160 -7.933 1.00 76.94 87 GLY A O 1
ATOM 700 N N . SER A 1 88 ? 10.892 12.208 -7.014 1.00 75.06 88 SER A N 1
ATOM 701 C CA . SER A 1 88 ? 9.487 12.411 -7.399 1.00 75.06 88 SER A CA 1
ATOM 702 C C . SER A 1 88 ? 9.223 12.213 -8.895 1.00 75.06 88 SER A C 1
ATOM 704 O O . SER A 1 88 ? 8.150 11.748 -9.277 1.00 75.06 88 SER A O 1
ATOM 706 N N . MET A 1 89 ? 10.222 12.522 -9.727 1.00 75.25 89 MET A N 1
ATOM 707 C CA . MET A 1 89 ? 10.191 12.412 -11.188 1.00 75.25 89 MET A CA 1
ATOM 708 C C . MET A 1 89 ? 10.874 11.151 -11.742 1.00 75.25 89 MET A C 1
ATOM 710 O O . MET A 1 89 ? 10.859 10.964 -12.957 1.00 75.25 89 MET A O 1
ATOM 714 N N . SER A 1 90 ? 11.515 10.324 -10.907 1.00 75.88 90 SER A N 1
ATOM 715 C CA . SER A 1 90 ? 12.382 9.234 -11.379 1.00 75.88 90 SER A CA 1
ATOM 716 C C . SER A 1 90 ? 12.039 7.868 -10.790 1.00 75.88 90 SER A C 1
ATOM 718 O O . SER A 1 90 ? 11.605 6.994 -11.533 1.00 75.88 90 SER A O 1
ATOM 720 N N . TYR A 1 91 ? 12.230 7.669 -9.484 1.00 76.62 91 TYR A N 1
ATOM 721 C CA . TYR A 1 91 ? 12.212 6.336 -8.866 1.00 76.62 91 TYR A CA 1
ATOM 722 C C . TYR A 1 91 ? 11.082 6.115 -7.856 1.00 76.62 91 TYR A C 1
ATOM 724 O O . TYR A 1 91 ? 10.930 5.003 -7.366 1.00 76.62 91 TYR A O 1
ATOM 732 N N . MET A 1 92 ? 10.277 7.129 -7.514 1.00 84.75 92 MET A N 1
ATOM 733 C CA . MET A 1 92 ? 9.154 6.987 -6.567 1.00 84.75 92 MET A CA 1
ATOM 734 C C . MET A 1 92 ? 7.924 6.318 -7.206 1.00 84.75 92 MET A C 1
ATOM 736 O O . MET A 1 92 ? 6.810 6.856 -7.222 1.00 84.75 92 MET A O 1
ATOM 740 N N . ASP A 1 93 ? 8.136 5.132 -7.762 1.00 90.12 93 ASP A N 1
ATOM 741 C CA . ASP A 1 93 ? 7.127 4.346 -8.450 1.00 90.12 93 ASP A CA 1
ATOM 742 C C . ASP A 1 93 ? 6.416 3.352 -7.517 1.00 90.12 93 ASP A C 1
ATOM 744 O O . ASP A 1 93 ? 6.525 3.395 -6.284 1.00 90.12 93 ASP A O 1
ATOM 748 N N . CYS A 1 94 ? 5.629 2.455 -8.113 1.00 93.38 94 CYS A N 1
ATOM 749 C CA . CYS A 1 94 ? 4.913 1.429 -7.371 1.00 93.38 94 CYS A CA 1
ATOM 750 C C . CYS A 1 94 ? 5.847 0.425 -6.676 1.00 93.38 94 CYS A C 1
ATOM 752 O O . CYS A 1 94 ? 5.568 0.046 -5.542 1.00 93.38 94 CYS A O 1
ATOM 754 N N . HIS A 1 95 ? 6.982 0.067 -7.279 1.00 93.56 95 HIS A N 1
ATOM 755 C CA . HIS A 1 95 ? 7.927 -0.899 -6.719 1.00 93.56 95 HIS A CA 1
ATOM 756 C C . HIS A 1 95 ? 8.710 -0.312 -5.545 1.00 93.56 95 HIS A C 1
ATOM 758 O O . HIS A 1 95 ? 8.788 -0.926 -4.479 1.00 93.56 95 HIS A O 1
ATOM 764 N N . TRP A 1 96 ? 9.200 0.918 -5.694 1.00 94.06 96 TRP A N 1
ATOM 765 C CA . TRP A 1 96 ? 9.798 1.675 -4.598 1.00 94.06 96 TRP A CA 1
ATOM 766 C C . TRP A 1 96 ? 8.817 1.849 -3.434 1.00 94.06 96 TRP A C 1
ATOM 768 O O . TRP A 1 96 ? 9.194 1.725 -2.267 1.00 94.06 96 TRP A O 1
ATOM 778 N N . THR A 1 97 ? 7.540 2.089 -3.744 1.00 95.38 97 THR A N 1
ATOM 779 C CA . THR A 1 97 ? 6.485 2.258 -2.738 1.00 95.38 97 THR A CA 1
ATOM 780 C C . THR A 1 97 ? 6.263 0.987 -1.922 1.00 95.38 97 THR 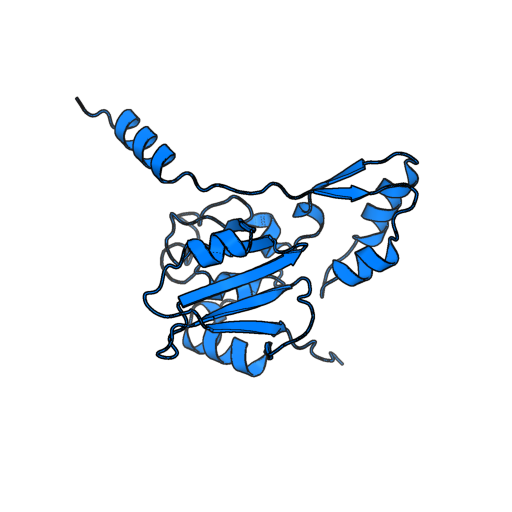A C 1
ATOM 782 O O . THR A 1 97 ? 6.241 1.056 -0.693 1.00 95.38 97 THR A O 1
ATOM 785 N N . VAL A 1 98 ? 6.089 -0.171 -2.570 1.00 96.56 98 VAL A N 1
ATOM 786 C CA . VAL A 1 98 ? 5.802 -1.420 -1.845 1.00 96.56 98 VAL A CA 1
ATOM 787 C C . VAL A 1 98 ? 6.998 -1.898 -1.021 1.00 96.56 98 VAL A C 1
ATOM 789 O O . VAL A 1 98 ? 6.809 -2.370 0.098 1.00 96.56 98 VAL A O 1
ATOM 792 N N . LEU A 1 99 ? 8.228 -1.713 -1.514 1.00 95.38 99 LEU A N 1
ATOM 793 C CA . LEU A 1 99 ? 9.438 -2.113 -0.791 1.00 95.38 99 LEU A CA 1
ATOM 794 C C . LEU A 1 99 ? 9.722 -1.240 0.437 1.00 95.38 99 LEU A C 1
ATOM 796 O O . LEU A 1 99 ? 10.332 -1.714 1.393 1.00 95.38 99 LEU A O 1
ATOM 800 N N . ASN A 1 100 ? 9.250 0.008 0.435 1.00 95.00 100 ASN A N 1
ATOM 801 C CA . ASN A 1 100 ? 9.373 0.925 1.566 1.00 95.00 100 ASN A CA 1
ATOM 802 C C . ASN A 1 100 ? 8.178 0.910 2.523 1.00 95.00 100 ASN A C 1
ATOM 804 O O . ASN A 1 100 ? 8.205 1.631 3.517 1.00 95.00 100 ASN A O 1
ATOM 808 N N . PHE A 1 101 ? 7.146 0.098 2.268 1.00 96.25 101 PHE A N 1
ATOM 809 C CA . PHE A 1 101 ? 5.883 0.160 3.006 1.00 96.25 101 PHE A CA 1
ATOM 810 C C . PHE A 1 101 ? 6.057 0.091 4.529 1.00 96.25 101 PHE A C 1
ATOM 812 O O . PHE A 1 101 ? 5.454 0.890 5.243 1.00 96.25 101 PHE A O 1
ATOM 819 N N . PHE A 1 102 ? 6.906 -0.817 5.018 1.00 94.38 102 PHE A N 1
ATOM 820 C CA . PHE A 1 102 ? 7.194 -0.983 6.448 1.00 94.38 102 PHE A CA 1
ATOM 821 C C . PHE A 1 102 ? 8.400 -0.182 6.952 1.00 94.38 102 PHE A C 1
ATOM 823 O O . PHE A 1 102 ? 8.666 -0.177 8.155 1.00 94.38 102 PHE A O 1
ATOM 830 N N . ASN A 1 103 ? 9.123 0.512 6.073 1.00 92.06 103 ASN A N 1
ATOM 831 C CA . ASN A 1 103 ? 10.290 1.282 6.475 1.00 92.06 103 ASN A CA 1
ATOM 832 C C . ASN A 1 103 ? 9.861 2.582 7.171 1.00 92.06 103 ASN A C 1
ATOM 834 O O . ASN A 1 103 ? 8.865 3.212 6.809 1.00 92.06 103 ASN A O 1
ATOM 838 N N . GLN A 1 104 ? 10.612 3.001 8.193 1.00 86.69 104 GLN A N 1
ATOM 839 C CA . GLN A 1 104 ? 10.367 4.298 8.836 1.00 86.69 104 GLN A CA 1
ATOM 840 C C . GLN A 1 104 ? 10.757 5.456 7.917 1.00 86.69 104 GLN A C 1
ATOM 842 O O . GLN A 1 104 ? 10.002 6.420 7.796 1.00 86.69 104 GLN A O 1
ATOM 847 N N . GLU A 1 105 ? 11.910 5.315 7.267 1.00 89.00 105 GLU A N 1
ATOM 848 C CA . GLU A 1 105 ? 12.439 6.214 6.249 1.00 89.00 105 GLU A CA 1
ATOM 849 C C . GLU A 1 105 ? 12.727 5.392 4.983 1.00 89.00 105 GLU A C 1
ATOM 851 O O . GLU A 1 105 ? 13.129 4.231 5.112 1.00 89.00 105 GLU A O 1
ATOM 856 N N . PRO A 1 106 ? 12.507 5.934 3.773 1.00 91.44 106 PRO A N 1
ATOM 857 C CA . PRO A 1 106 ? 12.735 5.176 2.550 1.00 91.44 106 PRO A CA 1
ATOM 858 C C . PRO A 1 106 ? 14.192 4.719 2.411 1.00 91.44 106 PRO A C 1
ATOM 860 O O . PRO A 1 106 ? 15.115 5.508 2.608 1.00 91.44 106 PRO A O 1
ATOM 863 N N . ASP A 1 107 ? 14.402 3.460 2.032 1.00 91.75 107 ASP A N 1
ATOM 864 C CA . ASP A 1 107 ? 15.730 2.909 1.784 1.00 91.75 107 ASP A CA 1
ATOM 865 C C . ASP A 1 107 ? 16.289 3.497 0.476 1.00 91.75 107 ASP A C 1
ATOM 867 O O . ASP A 1 107 ? 15.682 3.317 -0.589 1.00 91.75 107 ASP A O 1
ATOM 871 N N . PRO A 1 108 ? 17.435 4.201 0.521 1.00 89.69 108 PRO A N 1
ATOM 872 C CA . PRO A 1 108 ? 18.010 4.844 -0.655 1.00 89.69 108 PRO A CA 1
ATOM 873 C C . PRO A 1 108 ? 18.470 3.843 -1.721 1.00 89.69 108 PRO A C 1
ATOM 875 O O . PRO A 1 108 ? 18.631 4.231 -2.874 1.00 89.69 108 PRO A O 1
ATOM 878 N N . ARG A 1 109 ? 18.647 2.558 -1.389 1.00 91.00 109 ARG A N 1
ATOM 879 C CA . ARG A 1 109 ? 19.002 1.534 -2.383 1.00 91.00 109 ARG A CA 1
ATOM 880 C C . ARG A 1 109 ? 17.897 1.319 -3.406 1.00 91.00 109 ARG A C 1
ATOM 882 O O . ARG A 1 109 ? 18.187 1.079 -4.568 1.00 91.00 109 ARG A O 1
ATOM 889 N N . PHE A 1 110 ? 16.631 1.478 -3.018 1.00 91.56 110 PHE A N 1
ATOM 890 C CA . PHE A 1 110 ? 15.494 1.255 -3.922 1.00 91.56 110 PHE A CA 1
ATOM 891 C C . PHE A 1 110 ? 15.320 2.354 -4.980 1.00 91.56 110 PHE A C 1
ATOM 893 O O . PHE A 1 110 ? 14.352 2.328 -5.731 1.00 91.56 110 PHE A O 1
ATOM 900 N N . GLN A 1 111 ? 16.249 3.310 -5.053 1.00 87.69 111 GLN A N 1
ATOM 901 C CA . GLN A 1 111 ? 16.385 4.225 -6.186 1.00 87.69 111 GLN A CA 1
ATOM 902 C C . GLN A 1 111 ? 16.930 3.516 -7.436 1.00 87.69 111 GLN A C 1
ATOM 904 O O . GLN A 1 111 ? 16.703 3.983 -8.550 1.00 87.69 111 GLN A O 1
ATOM 909 N N . ASP A 1 112 ? 17.635 2.395 -7.252 1.00 88.06 112 ASP A N 1
ATOM 910 C CA . ASP A 1 112 ? 18.157 1.551 -8.322 1.00 88.06 112 ASP A CA 1
ATOM 911 C C . ASP A 1 112 ? 17.220 0.357 -8.571 1.00 88.06 112 ASP A C 1
ATOM 913 O O . ASP A 1 112 ? 16.908 -0.429 -7.673 1.00 88.06 112 ASP A O 1
ATOM 917 N N . ILE A 1 113 ? 16.785 0.189 -9.821 1.00 83.75 113 ILE A N 1
ATOM 918 C CA . ILE A 1 113 ? 15.910 -0.914 -10.229 1.00 83.75 113 ILE A CA 1
ATOM 919 C C . ILE A 1 113 ? 16.564 -2.293 -10.039 1.00 83.75 113 ILE A C 1
ATOM 921 O O . ILE A 1 113 ? 15.871 -3.281 -9.775 1.00 83.75 113 ILE A O 1
ATOM 925 N N . ALA A 1 114 ? 17.895 -2.385 -10.121 1.00 88.00 114 ALA A N 1
ATOM 926 C CA . ALA A 1 114 ? 18.617 -3.624 -9.854 1.00 88.00 114 ALA A CA 1
ATOM 927 C C . ALA A 1 114 ? 18.478 -4.034 -8.379 1.00 88.00 114 ALA A C 1
ATOM 929 O O . ALA A 1 114 ? 18.201 -5.202 -8.085 1.00 88.00 114 ALA A O 1
ATOM 930 N N . GLU A 1 115 ? 18.583 -3.070 -7.461 1.00 91.50 115 GLU A N 1
ATOM 931 C CA . GLU A 1 115 ? 18.381 -3.264 -6.021 1.00 91.50 115 GLU A CA 1
ATOM 932 C C . GLU A 1 115 ? 16.931 -3.630 -5.695 1.00 91.50 115 GLU A C 1
ATOM 934 O O . GLU A 1 115 ? 16.696 -4.531 -4.891 1.00 91.50 115 GLU A O 1
ATOM 939 N N . VAL A 1 116 ? 15.951 -3.016 -6.368 1.00 88.69 116 VAL A N 1
ATOM 940 C CA . VAL A 1 116 ? 14.529 -3.397 -6.261 1.00 88.69 116 VAL A CA 1
ATOM 941 C C . VAL A 1 116 ? 14.345 -4.881 -6.592 1.00 88.69 116 VAL A C 1
ATOM 943 O O . VAL A 1 116 ? 13.774 -5.640 -5.802 1.00 88.69 116 VAL A O 1
ATOM 946 N N . GLY A 1 117 ? 14.877 -5.325 -7.735 1.00 87.56 117 GLY A N 1
ATOM 947 C CA . GLY A 1 117 ? 14.795 -6.723 -8.156 1.00 87.56 117 GLY A CA 1
ATOM 948 C C . GLY A 1 117 ? 15.515 -7.679 -7.199 1.00 87.56 117 GLY A C 1
ATOM 949 O O . GLY A 1 117 ? 15.010 -8.768 -6.913 1.00 87.56 117 GLY A O 1
ATOM 950 N N . MET A 1 118 ? 16.682 -7.286 -6.679 1.00 90.00 118 MET A N 1
ATOM 951 C CA . MET A 1 118 ? 17.403 -8.073 -5.676 1.00 90.00 118 MET A CA 1
ATOM 952 C C . MET A 1 118 ? 16.621 -8.182 -4.370 1.00 90.00 118 MET A C 1
ATOM 954 O O . MET A 1 118 ? 16.466 -9.294 -3.868 1.00 90.00 118 MET A O 1
ATOM 958 N N . ALA A 1 119 ? 16.074 -7.077 -3.865 1.00 90.94 119 ALA A N 1
ATOM 959 C CA . ALA A 1 119 ? 15.309 -7.034 -2.625 1.00 90.94 119 ALA A CA 1
ATOM 960 C C . ALA A 1 119 ? 14.060 -7.916 -2.680 1.00 90.94 119 ALA A C 1
ATOM 962 O O . ALA A 1 119 ? 13.788 -8.643 -1.726 1.00 90.94 119 ALA A O 1
ATOM 963 N N . PHE A 1 120 ? 13.329 -7.922 -3.800 1.00 88.00 120 PHE A N 1
ATOM 964 C CA . PHE A 1 120 ? 12.211 -8.850 -3.990 1.00 88.00 120 PHE A CA 1
ATOM 965 C C . PHE A 1 120 ? 12.655 -10.314 -3.873 1.00 88.00 120 PHE A C 1
ATOM 967 O O . PHE A 1 120 ? 12.034 -11.091 -3.150 1.00 88.00 120 PHE A O 1
ATOM 974 N N . ARG A 1 121 ? 13.759 -10.698 -4.525 1.00 87.69 121 ARG A N 1
ATOM 975 C CA . ARG A 1 121 ? 14.262 -12.084 -4.492 1.00 87.69 121 ARG A CA 1
ATOM 976 C C . ARG A 1 121 ? 14.808 -12.488 -3.119 1.00 87.69 121 ARG A C 1
ATOM 978 O O . ARG A 1 121 ? 14.582 -13.611 -2.661 1.00 87.69 121 ARG A O 1
ATOM 985 N N . SER A 1 122 ? 15.547 -11.598 -2.463 1.00 91.81 122 SER A N 1
ATOM 986 C CA . SER A 1 122 ? 16.236 -11.903 -1.208 1.00 91.81 122 SER A CA 1
ATOM 987 C C .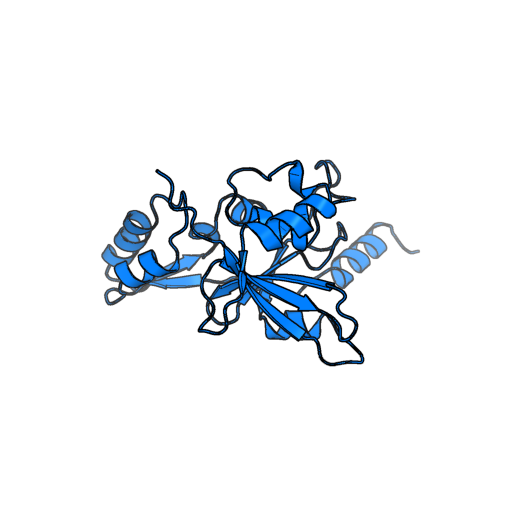 SER A 1 122 ? 15.314 -11.801 0.002 1.00 91.81 122 SER A C 1
ATOM 989 O O . SER A 1 122 ? 15.346 -12.689 0.856 1.00 91.81 122 SER A O 1
ATOM 991 N N . ASN A 1 123 ? 14.444 -10.792 0.050 1.00 93.62 123 ASN A N 1
ATOM 992 C CA . ASN A 1 123 ? 13.691 -10.444 1.254 1.00 93.62 123 ASN A CA 1
ATOM 993 C C . ASN A 1 123 ? 12.243 -10.921 1.219 1.00 93.62 123 ASN A C 1
ATOM 995 O O . ASN A 1 123 ? 11.612 -10.954 2.267 1.00 93.62 123 ASN A O 1
ATOM 999 N N . TYR A 1 124 ? 11.706 -11.314 0.063 1.00 95.06 124 TYR A N 1
ATOM 1000 C CA . TYR A 1 124 ? 10.318 -11.755 -0.049 1.00 95.06 124 TYR A CA 1
ATOM 1001 C C . TYR A 1 124 ? 10.219 -13.212 -0.489 1.00 95.06 124 TYR A C 1
ATOM 1003 O O . TYR A 1 124 ? 11.125 -13.770 -1.110 1.00 95.06 124 TYR A O 1
ATOM 1011 N N . HIS A 1 125 ? 9.119 -13.861 -0.120 1.00 95.12 125 HIS A N 1
ATOM 1012 C CA . HIS A 1 125 ? 8.795 -15.215 -0.558 1.00 95.12 125 HIS A CA 1
ATOM 1013 C C . HIS A 1 125 ? 7.358 -15.274 -1.092 1.00 95.12 125 HIS A C 1
ATOM 1015 O O . HIS A 1 125 ? 6.498 -14.547 -0.586 1.00 95.12 125 HIS A O 1
ATOM 1021 N N . PRO A 1 126 ? 7.077 -16.110 -2.107 1.00 95.19 126 PRO A N 1
ATOM 1022 C CA . PRO A 1 126 ? 5.735 -16.227 -2.659 1.00 95.19 126 PRO A CA 1
ATOM 1023 C C . PRO A 1 126 ? 4.768 -16.857 -1.645 1.00 95.19 126 PRO A C 1
ATOM 1025 O O . PRO A 1 126 ? 5.155 -17.703 -0.832 1.00 95.19 126 PRO A O 1
ATOM 1028 N N . VAL A 1 127 ? 3.495 -16.458 -1.704 1.00 95.56 127 VAL A N 1
ATOM 1029 C CA . VAL A 1 127 ? 2.415 -16.972 -0.851 1.00 95.56 127 VAL A CA 1
ATOM 1030 C C . VAL A 1 127 ? 1.157 -17.289 -1.662 1.00 95.56 127 VAL A C 1
ATOM 1032 O O . VAL A 1 127 ? 0.714 -16.511 -2.501 1.00 95.56 127 VAL A O 1
ATOM 1035 N N . THR A 1 128 ? 0.535 -18.435 -1.378 1.00 91.94 128 THR A N 1
ATOM 1036 C CA . THR A 1 128 ? -0.694 -18.901 -2.054 1.00 91.94 128 THR A CA 1
ATOM 1037 C C . THR A 1 128 ? -1.929 -18.893 -1.147 1.00 91.94 128 THR A C 1
ATOM 1039 O O . THR A 1 128 ? -3.055 -18.983 -1.632 1.00 91.94 128 THR A O 1
ATOM 1042 N N . GLY A 1 129 ? -1.748 -18.737 0.169 1.00 91.75 129 GLY A N 1
ATOM 1043 C CA . GLY A 1 129 ? -2.829 -18.730 1.162 1.00 91.75 129 GLY A CA 1
ATOM 1044 C C . GLY A 1 129 ? -3.656 -17.440 1.188 1.00 91.75 129 GLY A C 1
ATOM 1045 O O . GLY A 1 129 ? -3.623 -16.638 0.258 1.00 91.75 129 GLY A O 1
ATOM 1046 N N . ARG A 1 130 ? -4.405 -17.208 2.274 1.00 93.00 130 ARG A N 1
ATOM 1047 C CA . ARG A 1 130 ? -5.116 -15.932 2.473 1.00 93.00 130 ARG A CA 1
ATOM 1048 C C . ARG A 1 130 ? -4.111 -14.769 2.546 1.00 93.00 130 ARG A C 1
ATOM 1050 O O . ARG A 1 130 ? -3.092 -14.922 3.233 1.00 93.00 130 ARG A O 1
ATOM 1057 N N . PRO A 1 131 ? -4.379 -13.646 1.854 1.00 95.38 131 PRO A N 1
ATOM 1058 C CA . PRO A 1 131 ? -3.513 -12.479 1.929 1.00 95.38 131 PRO A CA 1
ATOM 1059 C C . PRO A 1 131 ? -3.513 -11.918 3.353 1.00 95.38 131 PRO A C 1
ATOM 1061 O O . PRO A 1 131 ? -4.497 -12.038 4.089 1.00 95.38 131 PRO A O 1
ATOM 1064 N N . ARG A 1 132 ? -2.385 -11.344 3.751 1.00 95.69 132 ARG A N 1
ATOM 1065 C CA . ARG A 1 132 ? -2.191 -10.686 5.042 1.00 95.69 132 ARG A CA 1
ATOM 1066 C C . ARG A 1 132 ? -1.744 -9.256 4.823 1.00 95.69 132 ARG A C 1
ATOM 1068 O O . ARG A 1 132 ? -1.178 -8.932 3.783 1.00 95.69 132 ARG A O 1
ATOM 1075 N N . TYR A 1 133 ? -2.011 -8.425 5.820 1.00 97.06 133 TYR A N 1
ATOM 1076 C CA . TYR A 1 133 ? -1.565 -7.045 5.850 1.00 97.06 133 TYR A CA 1
ATOM 1077 C C . TYR A 1 133 ? -0.075 -6.933 5.502 1.00 97.06 133 TYR A C 1
ATOM 1079 O O . TYR A 1 133 ? 0.760 -7.606 6.108 1.00 97.06 133 TYR A O 1
ATOM 1087 N N . GLY A 1 134 ? 0.243 -6.116 4.498 1.00 96.75 134 GLY A N 1
ATOM 1088 C CA . GLY A 1 134 ? 1.612 -5.939 4.022 1.00 96.75 134 GLY A CA 1
ATOM 1089 C C . GLY A 1 134 ? 2.068 -6.901 2.930 1.00 96.75 134 GLY A C 1
ATOM 1090 O O . GLY A 1 134 ? 3.166 -6.719 2.410 1.00 96.75 134 GLY A O 1
ATOM 1091 N N . ASP A 1 135 ? 1.269 -7.908 2.563 1.00 97.50 135 ASP A N 1
ATOM 1092 C CA . ASP A 1 135 ? 1.585 -8.735 1.399 1.00 97.50 135 ASP A CA 1
ATOM 1093 C C . ASP A 1 135 ? 1.615 -7.862 0.141 1.00 97.50 135 ASP A C 1
ATOM 1095 O O . ASP A 1 135 ? 0.746 -7.018 -0.069 1.00 97.50 135 ASP A O 1
ATOM 1099 N N . ILE A 1 136 ? 2.599 -8.091 -0.719 1.00 97.56 136 ILE A N 1
ATOM 1100 C CA . ILE A 1 136 ? 2.739 -7.395 -1.992 1.00 97.56 136 ILE A CA 1
ATOM 1101 C C . ILE A 1 136 ? 2.050 -8.209 -3.072 1.00 97.56 136 ILE A C 1
ATOM 1103 O O . ILE A 1 136 ? 2.305 -9.405 -3.219 1.00 97.56 136 ILE A O 1
ATOM 1107 N N . TYR A 1 137 ? 1.204 -7.554 -3.853 1.00 96.81 137 TYR A N 1
ATOM 1108 C CA . TYR A 1 137 ? 0.681 -8.089 -5.100 1.00 96.81 137 TYR A CA 1
ATOM 1109 C C . TYR A 1 137 ? 1.560 -7.584 -6.234 1.00 96.81 137 TYR A C 1
ATOM 1111 O O . TYR A 1 137 ? 1.777 -6.379 -6.350 1.00 96.81 137 TYR A O 1
ATOM 1119 N N . LEU A 1 138 ? 2.077 -8.504 -7.041 1.00 94.56 138 LEU A N 1
ATOM 1120 C CA . LEU A 1 138 ? 2.925 -8.234 -8.193 1.00 94.56 138 LEU A CA 1
ATOM 1121 C C . LEU A 1 138 ? 2.167 -8.644 -9.452 1.00 94.56 138 LEU A C 1
ATOM 1123 O O . LEU A 1 138 ? 1.739 -9.790 -9.564 1.00 94.56 138 LEU A O 1
ATOM 1127 N N . PHE A 1 139 ? 1.990 -7.700 -10.368 1.00 93.75 139 PHE A N 1
ATOM 1128 C CA . PHE A 1 139 ? 1.249 -7.893 -11.606 1.00 93.75 139 PHE A CA 1
ATOM 1129 C C . PHE A 1 139 ? 2.253 -8.068 -12.737 1.00 93.75 139 PHE A C 1
ATOM 1131 O O . PHE A 1 139 ? 3.062 -7.168 -12.990 1.00 93.75 139 PHE A O 1
ATOM 1138 N N . THR A 1 140 ? 2.184 -9.207 -13.413 1.00 91.12 140 THR A N 1
ATOM 1139 C CA . THR A 1 140 ? 3.029 -9.556 -14.550 1.00 91.12 140 THR A CA 1
ATOM 1140 C C . THR A 1 140 ? 2.194 -9.797 -15.801 1.00 91.12 140 THR A C 1
ATOM 1142 O O . THR A 1 140 ? 1.063 -10.284 -15.751 1.00 91.12 140 THR A O 1
ATOM 1145 N N . GLN A 1 141 ? 2.748 -9.430 -16.952 1.00 88.00 141 GLN A N 1
ATOM 1146 C CA . GLN A 1 141 ? 2.194 -9.779 -18.257 1.00 88.00 141 GLN A CA 1
ATOM 1147 C C . GLN A 1 141 ? 2.623 -11.194 -18.670 1.00 88.00 141 GLN A C 1
ATOM 1149 O O . GLN A 1 141 ? 3.557 -11.765 -18.108 1.00 88.00 141 GLN A O 1
ATOM 1154 N N . GLY A 1 142 ? 1.964 -11.764 -19.684 1.00 81.69 142 GLY A N 1
ATOM 1155 C CA . GLY A 1 142 ? 2.244 -13.127 -20.157 1.00 81.69 142 GLY A CA 1
ATOM 1156 C C . GLY A 1 142 ? 3.659 -13.344 -20.712 1.00 81.69 142 GLY A C 1
ATOM 1157 O O . GLY A 1 142 ? 4.105 -14.483 -20.814 1.00 81.69 142 GLY A O 1
ATOM 1158 N N . ASN A 1 143 ? 4.389 -12.272 -21.032 1.00 83.12 143 ASN A N 1
ATOM 1159 C CA . ASN A 1 143 ? 5.805 -12.312 -21.414 1.00 83.12 143 ASN A CA 1
ATOM 1160 C C . ASN A 1 143 ? 6.773 -12.292 -20.210 1.00 83.12 143 ASN A C 1
ATOM 1162 O O . ASN A 1 143 ? 7.981 -12.394 -20.410 1.00 83.12 143 ASN A O 1
ATOM 1166 N N . GLY A 1 144 ? 6.258 -12.173 -18.982 1.00 83.25 144 GLY A N 1
ATOM 1167 C CA . GLY A 1 144 ? 7.036 -12.093 -17.746 1.00 83.25 144 GLY A CA 1
ATOM 1168 C C . GLY A 1 144 ? 7.346 -10.671 -17.267 1.00 83.25 144 GLY A C 1
ATOM 1169 O O . GLY A 1 144 ? 7.919 -10.525 -16.187 1.00 83.25 144 GLY A O 1
ATOM 1170 N N . ASP A 1 145 ? 6.953 -9.631 -18.009 1.00 86.31 145 ASP A N 1
ATOM 1171 C CA . ASP A 1 145 ? 7.217 -8.246 -17.615 1.00 86.31 145 ASP A CA 1
ATOM 1172 C C . ASP A 1 145 ? 6.383 -7.855 -16.396 1.00 86.31 145 ASP A C 1
ATOM 1174 O O . ASP A 1 145 ? 5.159 -8.006 -16.378 1.00 86.31 145 ASP A O 1
ATOM 1178 N N . VAL A 1 146 ? 7.046 -7.310 -15.378 1.00 89.00 146 VAL A N 1
ATOM 1179 C CA . VAL A 1 146 ? 6.392 -6.744 -14.197 1.00 89.00 146 VAL A CA 1
ATOM 1180 C C . VAL A 1 146 ? 5.878 -5.349 -14.540 1.00 89.00 146 VAL A C 1
ATOM 1182 O O . VAL A 1 146 ? 6.655 -4.478 -14.922 1.00 89.00 146 VAL A O 1
ATOM 1185 N N . ILE A 1 147 ? 4.576 -5.121 -14.365 1.00 89.75 147 ILE A N 1
ATOM 1186 C CA . ILE A 1 147 ? 3.927 -3.858 -14.756 1.00 89.75 147 ILE A CA 1
ATOM 1187 C C . ILE A 1 147 ? 3.383 -3.048 -13.582 1.00 89.75 147 ILE A C 1
ATOM 1189 O O . ILE A 1 147 ? 3.167 -1.841 -13.709 1.00 89.75 147 ILE A O 1
ATOM 1193 N N . HIS A 1 148 ? 3.123 -3.694 -12.444 1.00 93.81 148 HIS A N 1
ATOM 1194 C CA . HIS A 1 148 ? 2.614 -3.011 -11.264 1.00 93.81 148 HIS A CA 1
ATOM 1195 C C . HIS A 1 148 ? 2.883 -3.792 -9.980 1.00 93.81 148 HIS A C 1
ATOM 1197 O O . HIS A 1 148 ? 3.015 -5.018 -9.984 1.00 93.81 148 HIS A O 1
ATOM 1203 N N . SER A 1 149 ? 2.906 -3.073 -8.860 1.00 95.19 149 SER A N 1
ATOM 1204 C CA . SER A 1 149 ? 2.821 -3.675 -7.538 1.00 95.19 149 SER A CA 1
ATOM 1205 C C . SER A 1 149 ? 2.032 -2.812 -6.561 1.00 95.19 149 SER A C 1
ATOM 1207 O O . SER A 1 149 ? 2.061 -1.584 -6.635 1.00 95.19 149 SER A O 1
ATOM 1209 N N . CYS A 1 150 ? 1.334 -3.455 -5.632 1.00 97.38 150 CYS A N 1
ATOM 1210 C CA . CYS A 1 150 ? 0.610 -2.781 -4.558 1.00 97.38 150 CYS A CA 1
ATOM 1211 C C . CYS A 1 150 ? 0.635 -3.610 -3.270 1.00 97.38 150 CYS A C 1
ATOM 1213 O O . CYS A 1 150 ? 0.977 -4.792 -3.289 1.00 97.38 150 CYS A O 1
ATOM 1215 N N . VAL A 1 151 ? 0.301 -2.985 -2.140 1.00 98.19 151 VAL A N 1
ATOM 1216 C CA . VAL A 1 151 ? 0.310 -3.632 -0.822 1.00 98.19 151 VAL A CA 1
ATOM 1217 C C . VAL A 1 151 ? -1.109 -3.968 -0.395 1.00 98.19 151 VAL A C 1
ATOM 1219 O O . VAL A 1 151 ? -1.969 -3.093 -0.365 1.00 98.19 151 VAL A O 1
ATOM 1222 N N . TYR A 1 152 ? -1.360 -5.212 -0.008 1.00 98.31 152 TYR A N 1
ATOM 1223 C CA . TYR A 1 152 ? -2.628 -5.632 0.570 1.00 98.31 152 TYR A CA 1
ATOM 1224 C C . TYR A 1 152 ? -2.830 -5.044 1.973 1.00 98.31 152 TYR A C 1
ATOM 1226 O O . TYR A 1 152 ? -1.970 -5.167 2.849 1.00 98.31 152 TYR A O 1
ATOM 1234 N N . ILE A 1 153 ? -3.996 -4.430 2.192 1.00 98.00 153 ILE A N 1
ATOM 1235 C CA . ILE A 1 153 ? -4.380 -3.806 3.461 1.00 98.00 153 ILE A CA 1
ATOM 1236 C C . ILE A 1 153 ? -5.365 -4.693 4.222 1.00 98.00 153 ILE A C 1
ATOM 1238 O O . ILE A 1 153 ? -5.001 -5.251 5.254 1.00 98.00 153 ILE A O 1
ATOM 1242 N N . ALA A 1 154 ? -6.598 -4.831 3.729 1.00 96.94 154 ALA A N 1
ATOM 1243 C CA . ALA A 1 154 ? -7.665 -5.662 4.301 1.00 96.94 154 ALA A CA 1
ATOM 1244 C C . ALA A 1 154 ? -8.856 -5.730 3.336 1.00 96.94 154 ALA A C 1
ATOM 1246 O O . ALA A 1 154 ? -9.037 -4.801 2.561 1.00 96.94 154 ALA A O 1
ATOM 1247 N N . ASP A 1 155 ? -9.676 -6.783 3.386 1.00 94.31 155 ASP A N 1
ATOM 1248 C CA . ASP A 1 155 ? -10.940 -6.903 2.633 1.00 94.31 155 ASP A CA 1
ATOM 1249 C C . ASP A 1 155 ? -10.844 -6.502 1.150 1.00 94.31 155 ASP A C 1
ATOM 1251 O O . ASP A 1 155 ? -11.649 -5.733 0.628 1.00 94.31 155 ASP A O 1
ATOM 1255 N N . ASN A 1 156 ? -9.825 -7.027 0.462 1.00 94.19 156 ASN A N 1
ATOM 1256 C CA . ASN A 1 156 ? -9.517 -6.704 -0.938 1.00 94.19 156 ASN A CA 1
ATOM 1257 C C . ASN A 1 156 ? -9.210 -5.221 -1.193 1.00 94.19 156 ASN A C 1
ATOM 1259 O O . ASN A 1 156 ? -9.299 -4.770 -2.328 1.00 94.19 156 ASN A O 1
ATOM 1263 N N . ILE A 1 157 ? -8.829 -4.457 -0.176 1.00 97.12 157 ILE A N 1
ATOM 1264 C CA . ILE A 1 157 ? -8.321 -3.093 -0.308 1.00 97.12 157 ILE A CA 1
ATOM 1265 C C . ILE A 1 157 ? -6.801 -3.148 -0.344 1.00 97.12 157 ILE A C 1
ATOM 1267 O O . ILE A 1 157 ? -6.167 -3.865 0.434 1.00 97.12 157 ILE A O 1
ATOM 1271 N N . VAL A 1 158 ? -6.222 -2.365 -1.246 1.00 97.69 158 VAL A N 1
ATOM 1272 C CA . VAL A 1 158 ? -4.781 -2.246 -1.437 1.00 97.69 158 VAL A CA 1
ATOM 1273 C C . VAL A 1 158 ? -4.339 -0.794 -1.298 1.00 97.69 158 VAL A C 1
ATOM 1275 O O . VAL A 1 158 ? -5.058 0.128 -1.686 1.00 97.69 158 VAL A O 1
ATOM 1278 N N . PHE A 1 159 ? -3.142 -0.596 -0.758 1.00 97.88 159 PHE A N 1
ATOM 1279 C CA . PHE A 1 159 ? -2.403 0.653 -0.836 1.00 97.88 159 PHE A CA 1
ATOM 1280 C C . PHE A 1 159 ? -1.541 0.615 -2.091 1.00 97.88 159 PHE A C 1
ATOM 1282 O O . PHE A 1 159 ? -0.736 -0.301 -2.280 1.00 97.88 159 PHE A O 1
ATOM 1289 N N . THR A 1 160 ? -1.722 1.595 -2.966 1.00 95.94 160 THR A N 1
ATOM 1290 C CA . THR A 1 160 ? -1.047 1.623 -4.259 1.00 95.94 160 THR A CA 1
ATOM 1291 C C . THR A 1 160 ? -0.557 3.017 -4.605 1.00 95.94 160 THR A C 1
ATOM 1293 O O . THR A 1 160 ? -1.171 4.026 -4.251 1.00 95.94 160 THR A O 1
ATOM 1296 N N . LYS A 1 161 ? 0.553 3.046 -5.339 1.00 93.62 161 LYS A N 1
ATOM 1297 C CA . LYS A 1 161 ? 0.993 4.180 -6.138 1.00 93.62 161 LYS A CA 1
ATOM 1298 C C . LYS A 1 161 ? 0.706 3.812 -7.585 1.00 93.62 161 LYS A C 1
ATOM 1300 O O . LYS A 1 161 ? 1.365 2.923 -8.112 1.00 93.62 161 LYS A O 1
ATOM 1305 N N . ASN A 1 162 ? -0.270 4.462 -8.214 1.00 84.06 162 ASN A N 1
ATOM 1306 C CA . ASN A 1 162 ? -0.797 4.094 -9.541 1.00 84.06 162 ASN A CA 1
ATOM 1307 C C . ASN A 1 162 ? 0.169 4.387 -10.712 1.00 84.06 162 ASN A C 1
ATOM 1309 O O . ASN A 1 162 ? -0.183 5.077 -11.664 1.00 84.06 162 ASN A O 1
ATOM 1313 N N . GLY A 1 163 ? 1.398 3.879 -10.639 1.00 79.62 163 GLY A N 1
ATOM 1314 C CA . GLY A 1 163 ? 2.464 4.063 -11.616 1.00 79.62 163 GLY A CA 1
ATOM 1315 C C . GLY A 1 163 ? 3.539 5.068 -11.191 1.00 79.62 163 GLY A C 1
ATOM 1316 O O . GLY A 1 163 ? 3.454 5.738 -10.156 1.00 79.62 163 GLY A O 1
ATOM 1317 N N . ALA A 1 164 ? 4.563 5.170 -12.038 1.00 80.88 164 ALA A N 1
ATOM 1318 C CA . ALA A 1 164 ? 5.743 6.010 -11.825 1.00 80.88 164 ALA A CA 1
ATOM 1319 C C . ALA A 1 164 ? 5.475 7.515 -11.986 1.00 80.88 164 ALA A C 1
ATOM 1321 O O . ALA A 1 164 ? 6.304 8.337 -11.616 1.00 80.88 164 ALA A O 1
ATOM 1322 N N . SER A 1 165 ? 4.316 7.905 -12.527 1.00 83.94 165 SER A N 1
ATOM 1323 C CA . SER A 1 165 ? 4.049 9.314 -12.812 1.00 83.94 165 SER A CA 1
ATOM 1324 C C . SER A 1 165 ? 3.897 10.148 -11.525 1.00 83.94 165 SER A C 1
ATOM 1326 O O . SER A 1 165 ? 3.175 9.728 -10.610 1.00 83.94 165 SER A O 1
ATOM 1328 N N . PRO A 1 166 ? 4.466 11.366 -11.468 1.00 82.88 166 PRO A N 1
ATOM 1329 C CA . PRO A 1 166 ? 4.228 12.326 -10.386 1.00 82.88 166 PRO A CA 1
ATOM 1330 C C . PRO A 1 166 ? 2.752 12.717 -10.235 1.00 82.88 166 PRO A C 1
ATOM 1332 O O . PRO A 1 166 ? 2.306 13.087 -9.156 1.00 82.88 166 PRO A O 1
ATOM 1335 N N . SER A 1 167 ? 1.956 12.596 -11.301 1.00 83.00 167 SER A N 1
ATOM 1336 C CA . SER A 1 167 ? 0.510 12.848 -11.263 1.00 83.00 167 SER A CA 1
ATOM 1337 C C . SER A 1 167 ? -0.303 11.651 -10.761 1.00 83.00 167 SER A C 1
ATOM 1339 O O . SER A 1 167 ? -1.531 11.690 -10.765 1.00 83.00 167 SER A O 1
ATOM 1341 N N . SER A 1 168 ? 0.358 10.571 -10.341 1.00 88.12 168 SER A N 1
ATOM 1342 C CA . SER A 1 168 ? -0.296 9.413 -9.732 1.00 88.12 168 SER A CA 1
ATOM 1343 C C . SER A 1 168 ? -0.154 9.486 -8.214 1.00 88.12 168 SER A C 1
ATOM 1345 O O . SER A 1 168 ? 0.980 9.513 -7.734 1.00 88.12 168 SER A O 1
ATOM 1347 N N . PRO A 1 169 ? -1.258 9.507 -7.452 1.00 91.31 169 PRO A N 1
ATOM 1348 C CA . PRO A 1 169 ? -1.198 9.618 -6.001 1.00 91.31 169 PRO A CA 1
ATOM 1349 C C . PRO A 1 169 ? -0.934 8.264 -5.331 1.00 91.31 169 PRO A C 1
ATOM 1351 O O . PRO A 1 169 ? -1.119 7.206 -5.944 1.00 91.31 169 PRO A O 1
ATOM 1354 N N . TRP A 1 170 ? -0.557 8.306 -4.054 1.00 95.25 170 TRP A N 1
ATOM 1355 C CA . TRP A 1 170 ? -0.672 7.156 -3.155 1.00 95.25 170 TRP A CA 1
ATOM 1356 C C . TRP A 1 170 ? -2.083 7.106 -2.581 1.00 95.25 170 TRP A C 1
ATOM 1358 O O . TRP A 1 170 ? -2.516 8.047 -1.918 1.00 95.25 170 TRP A O 1
ATOM 1368 N N . ILE A 1 171 ? -2.821 6.026 -2.826 1.00 95.62 171 ILE A N 1
ATOM 1369 C CA . ILE A 1 171 ? -4.231 5.916 -2.427 1.00 95.62 171 ILE A CA 1
ATOM 1370 C C . ILE A 1 171 ? -4.602 4.504 -1.977 1.00 95.62 171 ILE A C 1
ATOM 1372 O O . ILE A 1 171 ? -3.872 3.541 -2.219 1.00 95.62 171 ILE A O 1
ATOM 1376 N N . LEU A 1 172 ? -5.768 4.396 -1.335 1.00 96.88 172 LEU A N 1
ATOM 1377 C CA . LEU A 1 172 ? -6.455 3.126 -1.124 1.00 96.88 172 LEU A CA 1
ATOM 1378 C C . LEU A 1 172 ? -7.428 2.875 -2.272 1.00 96.88 172 LEU A C 1
ATOM 1380 O O . LEU A 1 172 ? -8.271 3.723 -2.577 1.00 96.88 172 LEU A O 1
ATOM 1384 N N . MET A 1 173 ? -7.345 1.688 -2.857 1.00 95.38 173 MET A N 1
ATOM 1385 C CA . MET A 1 173 ? -8.250 1.220 -3.904 1.00 95.38 173 MET A CA 1
ATOM 1386 C C . MET A 1 173 ? -8.732 -0.183 -3.587 1.00 95.38 173 MET A C 1
ATOM 1388 O O . MET A 1 173 ? -8.058 -0.931 -2.875 1.00 95.38 173 MET A O 1
ATOM 1392 N N . LYS A 1 174 ? -9.875 -0.573 -4.149 1.00 94.88 174 LYS A N 1
ATOM 1393 C CA . LYS A 1 174 ? -10.193 -1.992 -4.203 1.00 94.88 174 LYS A CA 1
ATOM 1394 C C . LYS A 1 174 ? -9.244 -2.676 -5.180 1.00 94.88 174 LYS A C 1
ATOM 1396 O O . LYS A 1 174 ? -8.896 -2.124 -6.220 1.00 94.88 174 LYS A O 1
ATOM 1401 N N . TYR A 1 175 ? -8.868 -3.901 -4.863 1.00 93.69 175 TYR A N 1
ATOM 1402 C CA . TYR A 1 175 ? -8.033 -4.750 -5.696 1.00 93.69 175 TYR A CA 1
ATOM 1403 C C . TYR A 1 175 ? -8.627 -4.926 -7.100 1.00 93.69 175 TYR A C 1
ATOM 1405 O O . TYR A 1 175 ? -7.901 -4.813 -8.081 1.00 93.69 175 TYR A O 1
ATOM 1413 N N . GLU A 1 176 ? -9.946 -5.118 -7.202 1.00 91.81 176 GLU A N 1
ATOM 1414 C CA . GLU A 1 176 ? -10.663 -5.225 -8.482 1.00 91.81 176 GLU A CA 1
ATOM 1415 C C . GLU A 1 176 ? -10.497 -3.977 -9.364 1.00 91.81 176 GLU A C 1
ATOM 1417 O O . GLU A 1 176 ? -10.257 -4.101 -10.564 1.00 91.81 176 GLU A O 1
ATOM 1422 N N . ASP A 1 177 ? -10.519 -2.785 -8.762 1.00 91.31 177 ASP A N 1
ATOM 1423 C CA . ASP A 1 177 ? -10.322 -1.522 -9.477 1.00 91.31 177 ASP A CA 1
ATOM 1424 C C . ASP A 1 177 ? -8.871 -1.370 -9.953 1.00 91.31 177 ASP A C 1
ATOM 1426 O O . ASP A 1 177 ? -8.626 -0.816 -11.023 1.00 91.31 177 ASP A O 1
ATOM 1430 N N . VAL A 1 178 ? -7.898 -1.882 -9.187 1.00 91.06 178 VAL A N 1
ATOM 1431 C CA . VAL A 1 178 ? -6.489 -1.911 -9.610 1.00 91.06 178 VAL A CA 1
ATOM 1432 C C . VAL A 1 178 ? -6.301 -2.869 -10.782 1.00 91.06 178 VAL A C 1
ATOM 1434 O O . VAL A 1 178 ? -5.690 -2.487 -11.773 1.00 91.06 178 VAL A O 1
ATOM 1437 N N . VAL A 1 179 ? -6.867 -4.078 -10.720 1.00 90.25 179 VAL A N 1
ATOM 1438 C CA . VAL A 1 179 ? -6.828 -5.035 -11.841 1.00 90.25 179 VAL A CA 1
ATOM 1439 C C . VAL A 1 179 ? -7.438 -4.410 -13.101 1.00 90.25 179 VAL A C 1
ATOM 1441 O O . VAL A 1 179 ? -6.842 -4.484 -14.173 1.00 90.25 179 VAL A O 1
ATOM 1444 N N . ALA A 1 180 ? -8.586 -3.739 -12.974 1.00 87.56 180 ALA A N 1
ATOM 1445 C CA . ALA A 1 180 ? -9.244 -3.064 -14.091 1.00 87.56 180 ALA A CA 1
ATOM 1446 C C . ALA A 1 180 ? -8.445 -1.865 -14.640 1.00 87.56 180 ALA A C 1
ATOM 1448 O O . ALA A 1 180 ? -8.572 -1.534 -15.819 1.00 87.56 180 ALA A O 1
ATOM 1449 N N . PHE A 1 181 ? -7.619 -1.216 -13.810 1.00 82.56 181 PHE A N 1
ATOM 1450 C CA . PHE A 1 181 ? -6.780 -0.084 -14.213 1.00 82.56 181 PHE A CA 1
ATOM 1451 C C . PHE A 1 181 ? -5.603 -0.485 -15.113 1.00 82.56 181 PHE A C 1
ATOM 1453 O O . PHE A 1 181 ? -5.115 0.352 -15.873 1.00 82.56 181 PHE A O 1
ATOM 1460 N N . TYR A 1 182 ? -5.179 -1.751 -15.071 1.00 79.94 182 TYR A N 1
ATOM 1461 C CA . TYR A 1 182 ? -4.114 -2.300 -15.914 1.00 79.94 182 TYR A CA 1
ATOM 1462 C C . TYR A 1 182 ? -4.687 -3.252 -16.979 1.00 79.94 182 TYR A C 1
ATOM 1464 O O . TYR A 1 182 ? -4.418 -4.454 -16.938 1.00 79.94 182 TYR A O 1
ATOM 1472 N N . PRO A 1 183 ? -5.490 -2.756 -17.944 1.00 68.12 183 PRO A N 1
ATOM 1473 C CA . PRO A 1 183 ? -6.032 -3.606 -18.988 1.00 68.12 183 PRO A CA 1
ATOM 1474 C C . PRO A 1 183 ? -4.886 -4.164 -19.832 1.00 68.12 183 PRO A C 1
ATOM 1476 O O . PRO A 1 183 ? -4.040 -3.430 -20.343 1.00 68.12 183 PRO A O 1
ATOM 1479 N N . SER A 1 184 ? -4.876 -5.480 -19.987 1.00 68.56 184 SER A N 1
ATOM 1480 C CA . SER A 1 184 ? -3.918 -6.201 -20.813 1.00 68.56 184 SER A CA 1
ATOM 1481 C C . SER A 1 184 ? -4.686 -7.047 -21.822 1.00 68.56 184 SER A C 1
ATOM 1483 O O . SER A 1 184 ? -5.755 -7.577 -21.520 1.00 68.56 184 SER A O 1
ATOM 1485 N N . SER A 1 185 ? -4.150 -7.168 -23.038 1.00 66.81 185 SER A N 1
ATOM 1486 C CA . SER A 1 185 ? -4.696 -8.059 -24.070 1.00 66.81 185 SER A CA 1
ATOM 1487 C C . SER A 1 185 ? -4.559 -9.538 -23.696 1.00 66.81 185 SER A C 1
ATOM 1489 O O . SER A 1 185 ? -5.257 -10.382 -24.254 1.00 66.81 185 SER A O 1
ATOM 1491 N N . GLN A 1 186 ? -3.681 -9.848 -22.740 1.00 71.69 186 GLN A N 1
ATOM 1492 C CA . GLN A 1 186 ? -3.519 -11.166 -22.133 1.00 71.69 186 GLN A CA 1
ATOM 1493 C C . GLN A 1 186 ? -3.869 -11.114 -20.639 1.00 71.69 186 GLN A C 1
ATOM 1495 O O . GLN A 1 186 ? -3.658 -10.071 -20.013 1.00 71.69 186 GLN A O 1
ATOM 1500 N N . PRO A 1 187 ? -4.363 -12.212 -20.039 1.00 77.88 187 PRO A N 1
ATOM 1501 C CA . PRO A 1 187 ? -4.570 -12.277 -18.596 1.00 77.88 187 PRO A CA 1
ATOM 1502 C C . PRO A 1 187 ? -3.294 -11.897 -17.838 1.00 77.88 187 PRO A C 1
ATOM 1504 O O . PRO A 1 187 ? -2.211 -12.373 -18.17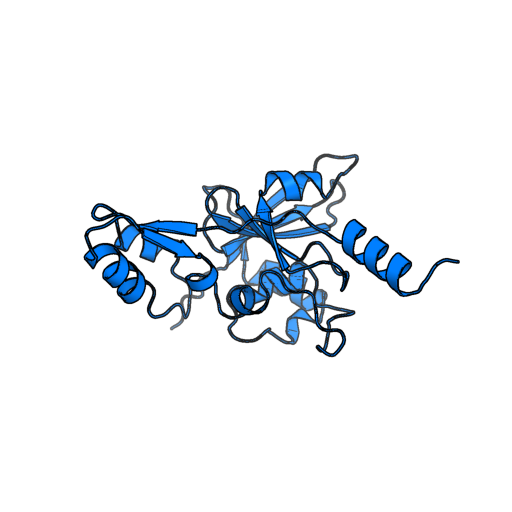5 1.00 77.88 187 PRO A O 1
ATOM 1507 N N . LEU A 1 188 ? -3.427 -11.034 -16.830 1.00 87.19 188 LEU A N 1
ATOM 1508 C CA . LEU A 1 188 ? -2.325 -10.736 -15.920 1.00 87.19 188 LEU A CA 1
ATOM 1509 C C . LEU A 1 188 ? -2.074 -11.951 -15.029 1.00 87.19 188 LEU A C 1
ATOM 1511 O O . LEU A 1 188 ? -3.021 -12.512 -14.471 1.00 87.19 188 LEU A O 1
ATOM 1515 N N . ASP A 1 189 ? -0.809 -12.318 -14.866 1.00 91.25 189 ASP A N 1
ATOM 1516 C CA . ASP A 1 189 ? -0.403 -13.190 -13.773 1.00 91.25 189 ASP A CA 1
ATOM 1517 C C . ASP A 1 189 ? -0.209 -12.318 -12.525 1.00 91.25 189 ASP A C 1
ATOM 1519 O O . ASP A 1 189 ? 0.426 -11.263 -12.566 1.00 91.25 189 ASP A O 1
ATOM 1523 N N . ILE A 1 190 ? -0.857 -12.697 -11.425 1.00 93.31 190 ILE A N 1
ATOM 1524 C CA . ILE A 1 190 ? -0.857 -11.910 -10.191 1.00 93.31 190 ILE A CA 1
ATOM 1525 C C . ILE A 1 190 ? -0.322 -12.782 -9.075 1.00 93.31 190 ILE A C 1
ATOM 1527 O O . ILE A 1 190 ? -1.006 -13.651 -8.524 1.00 93.31 190 ILE A O 1
ATOM 1531 N N . GLN A 1 191 ? 0.923 -12.505 -8.721 1.00 94.38 191 GLN A N 1
ATOM 1532 C CA . GLN A 1 191 ? 1.652 -13.235 -7.705 1.00 94.38 191 GLN A CA 1
ATOM 1533 C C . GLN A 1 191 ? 1.654 -12.448 -6.401 1.00 94.38 191 GLN A C 1
ATOM 1535 O O . GLN A 1 191 ? 1.628 -11.217 -6.382 1.00 94.38 191 GLN A O 1
ATOM 1540 N N . ARG A 1 192 ? 1.664 -13.169 -5.281 1.00 96.44 192 ARG A N 1
ATOM 1541 C CA . ARG A 1 192 ? 1.627 -12.567 -3.949 1.00 96.44 192 ARG A CA 1
ATOM 1542 C C . ARG A 1 192 ? 2.893 -12.909 -3.205 1.00 96.44 192 ARG A C 1
ATOM 1544 O O . ARG A 1 192 ? 3.301 -14.068 -3.182 1.00 96.44 192 ARG A O 1
ATOM 1551 N N . TYR A 1 193 ? 3.476 -11.905 -2.576 1.00 96.56 193 TYR A N 1
ATOM 1552 C CA . TYR A 1 193 ? 4.749 -11.998 -1.890 1.00 96.56 193 TYR A CA 1
ATOM 1553 C C . TYR A 1 193 ? 4.625 -11.477 -0.471 1.00 96.56 193 TYR A C 1
ATOM 1555 O O . TYR A 1 193 ? 3.979 -10.464 -0.223 1.00 96.56 193 TYR A O 1
ATOM 1563 N N . ARG A 1 194 ? 5.284 -12.153 0.462 1.00 95.75 194 ARG A N 1
ATOM 1564 C CA . ARG A 1 194 ? 5.356 -11.735 1.857 1.00 95.75 194 ARG A CA 1
ATOM 1565 C C . ARG A 1 194 ? 6.795 -11.458 2.242 1.00 95.75 194 ARG A C 1
ATOM 1567 O O . ARG A 1 194 ? 7.693 -12.210 1.857 1.00 95.75 194 ARG A O 1
ATOM 1574 N N . LEU A 1 195 ? 6.997 -10.381 2.996 1.00 94.19 195 LEU A N 1
ATOM 1575 C CA . LEU A 1 195 ? 8.291 -10.058 3.581 1.00 94.19 195 LEU A CA 1
ATOM 1576 C C . LEU A 1 195 ? 8.711 -11.203 4.510 1.00 94.19 195 LEU A C 1
ATOM 1578 O O . LEU A 1 195 ? 7.958 -11.605 5.400 1.00 94.19 195 LEU A O 1
ATOM 1582 N N . LYS A 1 196 ? 9.914 -11.734 4.302 1.00 92.25 196 LYS A N 1
ATOM 1583 C CA . LYS A 1 196 ? 10.537 -12.684 5.215 1.00 92.25 196 LYS A CA 1
ATOM 1584 C C . LYS A 1 196 ? 10.774 -11.941 6.521 1.00 92.25 196 LYS A C 1
ATOM 1586 O O . LYS A 1 196 ? 11.471 -10.929 6.550 1.00 92.25 196 LYS A O 1
ATOM 1591 N N . LEU A 1 197 ? 10.188 -12.436 7.602 1.00 78.94 197 LEU A N 1
ATOM 1592 C CA . LEU A 1 197 ? 10.611 -12.009 8.924 1.00 78.94 197 LEU A CA 1
ATOM 1593 C C . LEU A 1 197 ? 12.051 -12.492 9.069 1.00 78.94 197 LEU A C 1
ATOM 1595 O O . LEU A 1 197 ? 12.290 -13.696 9.151 1.00 78.94 197 LEU A O 1
ATOM 1599 N N . ASN A 1 198 ? 13.013 -11.573 9.034 1.00 57.00 198 ASN A N 1
ATOM 1600 C CA . ASN A 1 198 ? 14.342 -11.911 9.505 1.00 57.00 198 ASN A CA 1
ATOM 1601 C C . ASN A 1 198 ? 14.172 -12.316 10.969 1.00 57.00 198 ASN A C 1
ATOM 1603 O O . ASN A 1 198 ? 13.655 -11.537 11.772 1.00 57.00 198 ASN A O 1
ATOM 1607 N N . SER A 1 199 ? 14.563 -13.544 11.298 1.00 34.34 199 SER A N 1
ATOM 1608 C CA . SER A 1 199 ? 14.827 -13.945 12.673 1.00 34.34 199 SER A CA 1
ATOM 1609 C C . SER A 1 199 ? 15.985 -13.077 13.158 1.00 34.34 199 SER A C 1
ATOM 1611 O O . SER A 1 199 ? 17.147 -13.446 13.003 1.00 34.34 199 SER A O 1
ATOM 1613 N N . SER A 1 200 ? 15.697 -11.867 13.623 1.00 34.16 200 SER A N 1
ATOM 1614 C CA . SER A 1 200 ? 16.717 -11.043 14.250 1.00 34.16 200 SER A CA 1
ATOM 1615 C C . SER A 1 200 ? 17.129 -11.722 15.553 1.00 34.16 200 SER A C 1
ATOM 1617 O O . SER A 1 200 ? 16.273 -12.101 16.355 1.00 34.16 200 SER A O 1
ATOM 1619 N N . GLN A 1 201 ? 18.443 -11.919 15.657 1.00 29.16 201 GLN A N 1
ATOM 1620 C CA . GLN A 1 201 ? 19.208 -12.300 16.842 1.00 29.16 201 GLN A CA 1
ATOM 1621 C C . GLN A 1 201 ? 18.891 -11.418 18.050 1.00 29.16 201 GLN A C 1
ATOM 1623 O O . GLN A 1 201 ? 18.548 -10.231 17.838 1.00 29.16 201 GLN A O 1
#

Foldseek 3Di:
DCDPVNVVVVVVVVLDDDFDFDKDKAALPDDLVVVCVFLDDVPDPDSSVVNVVCNVVNGIDIDGCLNSFAQLLSVFAPHFQDPPDPLSQAQPWFLQCLLCRNPNDRDPQSSDVVSSVVCCVPFKDWDDDDDGFSKKKWKADPVGDTDHIWTDHDDQKTFGQLGSHSSTGGGIDRVVVSLVSDDDPGDIDIIIMDGDDPPDD

pLDDT: mean 87.8, std 11.5, range [29.16, 98.31]

Radius of gyration: 18.55 Å; chains: 1; bounding box: 39×51×51 Å

Sequence (201 aa):
LNSLEESTRLLKTLARKSTLMLKLRITPETDIEALERYWSFPGSKDIVPLLTSLKQRGTSTTLDIVHLLPRFARSRLYSYPSPDEPGSMSYMDCHWTVLNFFNQEPDPRFQDIAEVGMAFRSNYHPVTGRPRYGDIYLFTQGNGDVIHSCVYIADNIVFTKNGASPSSPWILMKYEDVVAFYPSSQPLDIQRYRLKLNSSQ

Secondary structure (DSSP, 8-state):
---HHHHHHHHHHHTPPP----EEEE-TT--HHHHHHHH--TT--SHHHHHHHHHTTSS-EEEEGGGTS-HHHHHHTTB---TTSTTTTTT-SHHHHHHTTT-SS--GGGGSHHHHHHHHHHHEEE--SS--TTPEEEEE-TTS-EEEEEEEEETTEEEEE-SS-TTSPEEEEEHHHHHHHS--SSPPEEEEEEE------